Protein AF-A0A534Q8R0-F1 (afdb_monomer)

Secondary structure (DSSP, 8-state):
-------------------------------------PPP----PPPPP------------PPPPP----------------------TT------------------SSS-S-SSHHHHHHHHHHHHHHS------SEEEEE-SSHHHHSS---HHHHHHHHTT-TTS-EEEE-BTBTHHHHHHHHHHHHHHTTS-S-EEEEE----TTS-HHHHHHHHHTTS-HHHHHTT--HHHHHHHHHHHHHHHHT--HHHHHHHHHHHHHHHHHHHHT-TTSTTTT----GGGGG-TTTS--SBTTB-

Mean predicted aligned error: 15.02 Å

Foldseek 3Di:
DDDDDDDDDDDDYDDDDDDDDDDDDDDDDDDDDDDDDDDDDDDDDDDDDDDDDDFDDDFDDDDDDDDDDDDDDDDDDPPPPPPPPPPPPPDLQFDTDGDQFWFAAAPAPQLPPDPALLSRQLNRVVRRVVRGPDDAWQAEQEFEEPCCQQVVDPPCQQVSCVSNVVPPRYGDQDYDQPCRQVVSVVVQSCCCRVVVIVHYHYGYDYRRNSDDPVSSQVRSQVVPDPVCVVVVDTPVQVVQVVLVVVCVVVVHDLVSSLLVVLVVVQVVLVVQCCDRRHHNPVPHDDSVQSVPCVNQPDDHPPHD

Structure (mmCIF, N/CA/C/O backbone):
data_AF-A0A534Q8R0-F1
#
_entry.id   AF-A0A534Q8R0-F1
#
loop_
_atom_site.group_PDB
_atom_site.id
_atom_site.type_symbol
_atom_site.label_atom_id
_atom_site.label_alt_id
_atom_site.label_comp_id
_atom_site.label_asym_id
_atom_site.label_entity_id
_atom_site.label_seq_id
_atom_site.pdbx_PDB_ins_code
_atom_site.Cartn_x
_atom_site.Cartn_y
_atom_site.Cartn_z
_atom_site.occupancy
_atom_site.B_iso_or_equiv
_atom_site.auth_seq_id
_atom_site.auth_comp_id
_atom_site.auth_asym_id
_atom_site.auth_atom_id
_atom_site.pdbx_PDB_model_num
ATOM 1 N N . MET A 1 1 ? 41.865 -17.566 -57.600 1.00 33.25 1 MET A N 1
ATOM 2 C CA . MET A 1 1 ? 43.303 -17.215 -57.591 1.00 33.25 1 MET A CA 1
ATOM 3 C C . MET A 1 1 ? 43.494 -16.212 -56.465 1.00 33.25 1 MET A C 1
ATOM 5 O O . MET A 1 1 ? 42.859 -15.178 -56.544 1.00 33.25 1 MET A O 1
ATOM 9 N N . SER A 1 2 ? 44.228 -16.392 -55.374 1.00 28.80 2 SER A N 1
ATOM 10 C CA . SER A 1 2 ? 45.108 -17.422 -54.795 1.00 28.80 2 SER A CA 1
ATOM 11 C C . SER A 1 2 ? 45.296 -16.914 -53.346 1.00 28.80 2 SER A C 1
ATOM 13 O O . SER A 1 2 ? 45.714 -15.775 -53.183 1.00 28.80 2 SER A O 1
ATOM 15 N N . THR A 1 3 ? 44.659 -17.502 -52.328 1.00 28.72 3 THR A N 1
ATOM 16 C CA . THR A 1 3 ? 45.218 -18.480 -51.360 1.00 28.72 3 THR A CA 1
ATOM 17 C C . THR A 1 3 ? 46.441 -18.034 -50.546 1.00 28.72 3 THR A C 1
ATOM 19 O O . THR A 1 3 ? 47.507 -17.842 -51.118 1.00 28.72 3 THR A O 1
ATOM 22 N N . ALA A 1 4 ? 46.277 -18.006 -49.212 1.00 29.75 4 ALA A N 1
ATOM 23 C CA . ALA A 1 4 ? 47.137 -18.618 -48.172 1.00 29.75 4 ALA A CA 1
ATOM 24 C C . ALA A 1 4 ? 46.446 -18.389 -46.797 1.00 29.75 4 ALA A C 1
ATOM 26 O O . ALA A 1 4 ? 46.309 -17.246 -46.380 1.00 29.75 4 ALA A O 1
ATOM 27 N N . SER A 1 5 ? 45.714 -19.344 -46.205 1.00 29.48 5 SER A N 1
ATOM 28 C CA . SER A 1 5 ? 46.105 -20.598 -45.516 1.00 29.48 5 SER A CA 1
ATOM 29 C C . SER A 1 5 ? 46.670 -20.357 -44.098 1.00 29.48 5 SER A C 1
ATOM 31 O O . SER A 1 5 ? 47.744 -19.784 -43.989 1.00 29.48 5 SER A O 1
ATOM 33 N N . THR A 1 6 ? 45.918 -20.554 -43.000 1.00 29.98 6 THR A N 1
ATOM 34 C CA . THR A 1 6 ? 45.559 -21.802 -42.254 1.00 29.98 6 THR A CA 1
ATOM 35 C C . THR A 1 6 ? 46.623 -22.254 -41.242 1.00 29.98 6 THR A C 1
ATOM 37 O O . THR A 1 6 ? 47.740 -22.542 -41.655 1.00 29.98 6 THR A O 1
ATOM 40 N N . LEU A 1 7 ? 46.230 -22.394 -39.959 1.00 28.17 7 LEU A N 1
ATOM 41 C CA . LEU A 1 7 ? 46.398 -23.563 -39.047 1.00 28.17 7 LEU A CA 1
ATOM 42 C C . LEU A 1 7 ? 46.075 -23.111 -37.593 1.00 28.17 7 LEU A C 1
ATOM 44 O O . LEU A 1 7 ? 46.710 -22.188 -37.100 1.00 28.17 7 LEU A O 1
ATOM 48 N N . LEU A 1 8 ? 44.958 -23.515 -36.955 1.00 25.80 8 LEU A N 1
ATOM 49 C CA . LEU A 1 8 ? 44.680 -24.800 -36.257 1.00 25.80 8 LEU A CA 1
ATOM 50 C C . LEU A 1 8 ? 45.736 -25.134 -35.177 1.00 25.80 8 LEU A C 1
ATOM 52 O O . LEU A 1 8 ? 46.917 -25.135 -35.479 1.00 25.80 8 LEU A O 1
ATOM 56 N N . GLY A 1 9 ? 45.409 -25.484 -33.930 1.00 24.70 9 GLY A N 1
ATOM 57 C CA . GLY A 1 9 ? 44.121 -25.827 -33.340 1.00 24.70 9 GLY A CA 1
ATOM 58 C C . GLY A 1 9 ? 44.220 -26.121 -31.831 1.00 24.70 9 GLY A C 1
ATOM 59 O O . GLY A 1 9 ? 45.287 -26.099 -31.226 1.00 24.70 9 GLY A O 1
ATOM 60 N N . SER A 1 10 ? 43.038 -26.371 -31.274 1.00 28.30 10 SER A N 1
ATOM 61 C CA . SER A 1 10 ? 42.659 -26.931 -29.966 1.00 28.30 10 SER A CA 1
ATOM 62 C C . SER A 1 10 ? 43.539 -28.050 -29.394 1.00 28.30 10 SER A C 1
ATOM 64 O O . SER A 1 10 ? 44.002 -28.866 -30.180 1.00 28.30 10 SER A O 1
ATOM 66 N N . ILE A 1 11 ? 43.576 -28.195 -28.055 1.00 26.17 11 ILE A N 1
ATOM 67 C CA . ILE A 1 11 ? 43.500 -29.474 -27.299 1.00 26.17 11 ILE A CA 1
ATOM 68 C C . ILE A 1 11 ? 43.173 -29.189 -25.809 1.00 26.17 11 ILE A C 1
ATOM 70 O O . ILE A 1 11 ? 43.687 -28.248 -25.212 1.00 26.17 11 ILE A O 1
ATOM 74 N N . PHE A 1 12 ? 42.282 -30.003 -25.235 1.00 26.30 12 PHE A N 1
ATOM 75 C CA . PHE A 1 12 ? 41.768 -29.992 -23.856 1.00 26.30 12 PHE A CA 1
ATOM 76 C C . PHE A 1 12 ? 42.694 -30.697 -22.827 1.00 26.30 12 PHE A C 1
ATOM 78 O O . PHE A 1 12 ? 43.156 -31.798 -23.107 1.00 26.30 12 PHE A O 1
ATOM 85 N N . GLY A 1 13 ? 42.771 -30.128 -21.604 1.00 22.64 13 GLY A N 1
ATOM 86 C CA . GLY A 1 13 ? 42.816 -30.786 -20.264 1.00 22.64 13 GLY A CA 1
ATOM 87 C C . GLY A 1 13 ? 44.149 -31.354 -19.713 1.00 22.64 13 GLY A C 1
ATOM 88 O O . GLY A 1 13 ? 45.086 -31.515 -20.490 1.00 22.64 13 GLY A O 1
ATOM 89 N N . PRO A 1 14 ? 44.236 -31.798 -18.424 1.00 38.12 14 PRO A N 1
ATOM 90 C CA . PRO A 1 14 ? 43.409 -31.501 -17.228 1.00 38.12 14 PRO A CA 1
ATOM 91 C C . PRO A 1 14 ? 44.188 -31.411 -15.857 1.00 38.12 14 PRO A C 1
ATOM 93 O O . PRO A 1 14 ? 45.385 -31.652 -15.802 1.00 38.12 14 PRO A O 1
ATOM 96 N N . PHE A 1 15 ? 43.454 -31.155 -14.750 1.00 25.41 15 PHE A N 1
ATOM 97 C CA . PHE A 1 15 ? 43.733 -31.412 -13.303 1.00 25.41 15 PHE A CA 1
ATOM 98 C C . PHE A 1 15 ? 44.863 -30.688 -12.519 1.00 25.41 15 PHE A C 1
ATOM 100 O O . PHE A 1 15 ? 46.022 -30.694 -12.910 1.00 25.41 15 PHE A O 1
ATOM 107 N N . GLY A 1 16 ? 44.528 -30.229 -11.295 1.00 23.59 16 GLY A N 1
ATOM 108 C CA . GLY A 1 16 ? 45.483 -30.105 -10.177 1.00 23.59 16 GLY A CA 1
ATOM 109 C C . GLY A 1 16 ? 45.165 -29.040 -9.114 1.00 23.59 16 GLY A C 1
ATOM 110 O O . GLY A 1 16 ? 45.456 -27.867 -9.313 1.00 23.59 16 GLY A O 1
ATOM 111 N N . GLU A 1 17 ? 44.619 -29.458 -7.968 1.00 25.97 17 GLU A N 1
ATOM 112 C CA . GLU A 1 17 ? 44.530 -28.685 -6.714 1.00 25.97 17 GLU A CA 1
ATOM 113 C C . GLU A 1 17 ? 45.921 -28.383 -6.109 1.00 25.97 17 GLU A C 1
ATOM 115 O O . GLU A 1 17 ? 46.837 -29.195 -6.239 1.00 25.97 17 GLU A O 1
ATOM 120 N N . SER A 1 18 ? 46.077 -27.279 -5.361 1.00 25.44 18 SER A N 1
ATOM 121 C CA . SER A 1 18 ? 46.807 -27.265 -4.071 1.00 25.44 18 SER A CA 1
ATOM 122 C C . SER A 1 18 ? 46.780 -25.900 -3.358 1.00 25.44 18 SER A C 1
ATOM 124 O O . SER A 1 18 ? 46.763 -24.832 -3.963 1.00 25.44 18 SER A O 1
ATOM 126 N N . HIS A 1 19 ? 46.722 -25.992 -2.028 1.00 24.12 19 HIS A N 1
ATOM 127 C CA . HIS A 1 19 ? 46.575 -24.940 -1.020 1.00 24.12 19 HIS A CA 1
ATOM 128 C C . HIS A 1 19 ? 47.899 -24.242 -0.626 1.00 24.12 19 HIS A C 1
ATOM 130 O O . HIS A 1 19 ? 48.978 -24.776 -0.858 1.00 24.12 19 HIS A O 1
ATOM 136 N N . HIS A 1 20 ? 47.734 -23.152 0.147 1.00 25.36 20 HIS A N 1
ATOM 137 C CA . HIS A 1 20 ? 48.681 -22.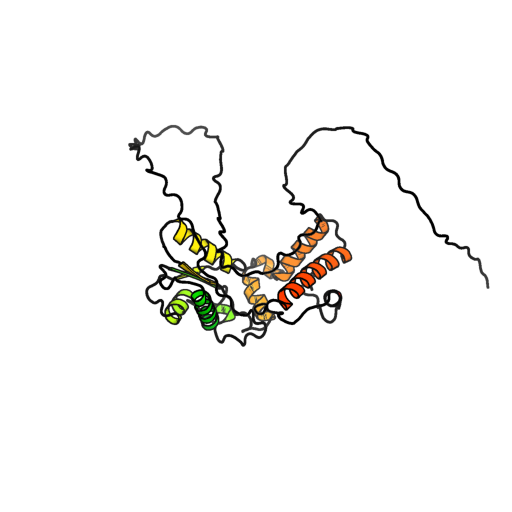411 1.013 1.00 25.36 20 HIS A CA 1
ATOM 138 C C . HIS A 1 20 ? 49.464 -21.253 0.375 1.00 25.36 20 HIS A C 1
ATOM 140 O O . HIS A 1 20 ? 49.885 -21.332 -0.763 1.00 25.36 20 HIS A O 1
ATOM 146 N N . ALA A 1 21 ? 49.832 -20.174 1.069 1.00 23.19 21 ALA A N 1
ATOM 147 C CA . ALA A 1 21 ? 49.343 -19.432 2.233 1.00 23.19 21 ALA A CA 1
ATOM 148 C C . ALA A 1 21 ? 50.337 -18.259 2.412 1.00 23.19 21 ALA A C 1
ATOM 150 O O . ALA A 1 21 ? 51.539 -18.477 2.329 1.00 23.19 21 ALA A O 1
ATOM 151 N N . ILE A 1 22 ? 49.827 -17.070 2.754 1.00 23.77 22 ILE A N 1
ATOM 152 C CA . ILE A 1 22 ? 50.497 -15.998 3.521 1.00 23.77 22 ILE A CA 1
ATOM 153 C C . ILE A 1 22 ? 51.651 -15.222 2.845 1.00 23.77 22 ILE A C 1
ATOM 155 O O . ILE A 1 22 ? 52.780 -15.687 2.756 1.00 23.77 22 ILE A O 1
ATOM 159 N N . ALA A 1 23 ? 51.410 -13.925 2.616 1.00 24.86 23 ALA A N 1
ATOM 160 C CA . ALA A 1 23 ? 52.353 -12.878 3.016 1.00 24.86 23 ALA A CA 1
ATOM 161 C C . ALA A 1 23 ? 51.590 -11.598 3.400 1.00 24.86 23 ALA A C 1
ATOM 163 O O . ALA A 1 23 ? 50.948 -10.948 2.579 1.00 24.86 23 ALA A O 1
ATOM 164 N N . ASN A 1 24 ? 51.656 -11.278 4.692 1.00 24.03 24 ASN A N 1
ATOM 165 C CA . ASN A 1 24 ? 51.241 -10.016 5.290 1.00 24.03 24 ASN A CA 1
ATOM 166 C C . ASN A 1 24 ? 52.178 -8.883 4.851 1.00 24.03 24 ASN A C 1
ATOM 168 O O . ASN A 1 24 ? 53.390 -9.006 5.006 1.00 24.03 24 ASN A O 1
ATOM 172 N N . SER A 1 25 ? 51.623 -7.723 4.510 1.00 26.34 25 SER A N 1
ATOM 173 C CA . SER A 1 25 ? 52.242 -6.448 4.884 1.00 26.34 25 SER A CA 1
ATOM 174 C C . SER A 1 25 ? 51.170 -5.379 5.049 1.00 26.34 25 SER A C 1
ATOM 176 O O . SER A 1 25 ? 50.447 -5.035 4.116 1.00 26.34 25 SER A O 1
ATOM 178 N N . ALA A 1 26 ? 51.061 -4.897 6.281 1.00 23.28 26 ALA A N 1
ATOM 179 C CA . ALA A 1 26 ? 50.165 -3.851 6.722 1.00 23.28 26 ALA A CA 1
ATOM 180 C C . ALA A 1 26 ? 50.620 -2.476 6.216 1.00 23.28 26 ALA A C 1
ATOM 182 O 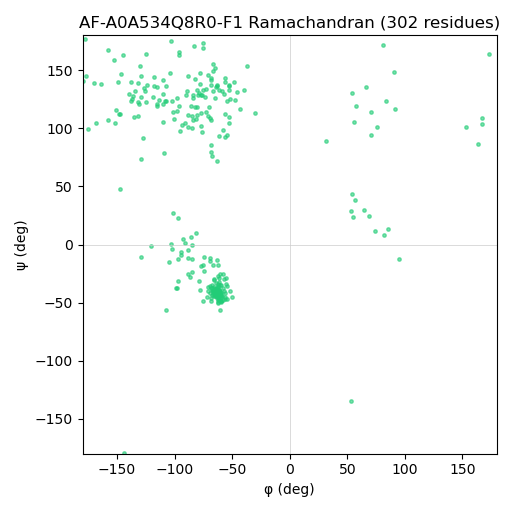O . ALA A 1 26 ? 51.771 -2.111 6.433 1.00 23.28 26 ALA A O 1
ATOM 183 N N . ILE A 1 27 ? 49.695 -1.673 5.676 1.00 26.59 27 ILE A N 1
ATOM 184 C CA . ILE A 1 27 ? 49.753 -0.212 5.804 1.00 26.59 27 ILE A CA 1
ATOM 185 C C . ILE A 1 27 ? 48.388 0.319 6.262 1.00 26.59 27 ILE A C 1
ATOM 187 O O . ILE A 1 27 ? 47.338 0.108 5.664 1.00 26.59 27 ILE A O 1
ATOM 191 N N . SER A 1 28 ? 48.497 0.974 7.409 1.00 23.33 28 SER A N 1
ATOM 192 C CA . SER A 1 28 ? 47.575 1.725 8.246 1.00 23.33 28 SER A CA 1
ATOM 193 C C . SER A 1 28 ? 46.535 2.638 7.562 1.00 23.33 28 SER A C 1
ATOM 195 O O . SER A 1 28 ? 46.864 3.514 6.773 1.00 23.33 28 SER A O 1
ATOM 197 N N . ALA A 1 29 ? 45.295 2.484 8.044 1.00 27.31 29 ALA A N 1
ATOM 198 C CA . ALA A 1 29 ? 44.330 3.509 8.467 1.00 27.31 29 ALA A CA 1
ATOM 199 C C . ALA A 1 29 ? 43.902 4.647 7.513 1.00 27.31 29 ALA A C 1
ATOM 201 O O . ALA A 1 29 ? 44.512 5.708 7.476 1.00 27.31 29 ALA A O 1
ATOM 202 N N . ASN A 1 30 ? 42.671 4.534 6.996 1.00 25.45 30 ASN A N 1
ATOM 203 C CA . ASN A 1 30 ? 41.646 5.548 7.277 1.00 25.45 30 ASN A CA 1
ATOM 204 C C . ASN A 1 30 ? 40.237 4.918 7.223 1.00 25.45 30 ASN A C 1
ATOM 206 O O . ASN A 1 30 ? 39.732 4.562 6.163 1.00 25.45 30 ASN A O 1
ATOM 210 N N . ARG A 1 31 ? 39.627 4.690 8.394 1.00 28.20 31 ARG A N 1
ATOM 211 C CA . ARG A 1 31 ? 38.304 4.059 8.550 1.00 28.20 31 ARG A CA 1
ATOM 212 C C . ARG A 1 31 ? 37.212 5.132 8.553 1.00 28.20 31 ARG A C 1
ATOM 214 O O . ARG A 1 31 ? 36.951 5.726 9.594 1.00 28.20 31 ARG A O 1
ATOM 221 N N . THR A 1 32 ? 36.475 5.271 7.458 1.00 29.36 32 THR A N 1
ATOM 222 C CA . THR A 1 32 ? 35.084 5.748 7.492 1.00 29.36 32 THR A CA 1
ATOM 223 C C . THR A 1 32 ? 34.170 4.527 7.381 1.00 29.36 32 THR A C 1
ATOM 225 O O . THR A 1 32 ? 34.106 3.843 6.364 1.00 29.36 32 THR A O 1
ATOM 228 N N . ARG A 1 33 ? 33.512 4.171 8.491 1.00 26.98 33 ARG A N 1
ATOM 229 C CA . ARG A 1 33 ? 32.592 3.027 8.561 1.00 26.98 33 ARG A CA 1
ATOM 230 C C . ARG A 1 33 ? 31.343 3.315 7.718 1.00 26.98 33 ARG A C 1
ATOM 232 O O . ARG A 1 33 ? 30.478 4.060 8.161 1.00 26.98 33 ARG A O 1
ATOM 239 N N . ARG A 1 34 ? 31.213 2.667 6.558 1.00 26.81 34 ARG A N 1
ATOM 240 C CA . ARG A 1 34 ? 29.913 2.341 5.952 1.00 26.81 34 ARG A CA 1
ATOM 241 C C . ARG A 1 34 ? 29.598 0.889 6.307 1.00 26.81 34 ARG A C 1
ATOM 243 O O . ARG A 1 34 ? 30.344 -0.015 5.945 1.00 26.81 34 ARG A O 1
ATOM 250 N N . SER A 1 35 ? 28.546 0.664 7.084 1.00 26.30 35 SER A N 1
ATOM 251 C CA . SER A 1 35 ? 28.044 -0.675 7.397 1.00 26.30 35 SER A CA 1
ATOM 252 C C . SER A 1 35 ? 27.288 -1.228 6.189 1.00 26.30 35 SER A C 1
ATOM 254 O O . SER A 1 35 ? 26.118 -0.913 5.990 1.00 26.30 35 SER A O 1
ATOM 256 N N . LEU A 1 36 ? 27.990 -2.026 5.387 1.00 23.73 36 LEU A N 1
ATOM 257 C CA . LEU A 1 36 ? 27.442 -2.877 4.336 1.00 23.73 36 LEU A CA 1
ATOM 258 C C . LEU A 1 36 ? 26.943 -4.176 4.994 1.00 23.73 36 LEU A C 1
ATOM 260 O O . LEU A 1 36 ? 27.729 -4.892 5.614 1.00 23.73 36 LEU A O 1
ATOM 264 N N . PHE A 1 37 ? 25.645 -4.470 4.904 1.00 24.62 37 PHE A N 1
ATOM 265 C CA . PHE A 1 37 ? 25.103 -5.770 5.304 1.00 24.62 37 PHE A CA 1
ATOM 266 C C . PHE A 1 37 ? 25.329 -6.768 4.163 1.00 24.62 37 PHE A C 1
ATOM 268 O O . PHE A 1 37 ? 24.679 -6.685 3.126 1.00 24.62 37 PHE A O 1
ATOM 275 N N . ILE A 1 38 ? 26.259 -7.703 4.359 1.00 27.05 38 ILE A N 1
ATOM 276 C CA . ILE A 1 38 ? 26.465 -8.867 3.490 1.00 27.05 38 ILE A CA 1
ATOM 277 C C . ILE A 1 38 ? 25.708 -10.040 4.126 1.00 27.05 38 ILE A C 1
ATOM 279 O O . ILE A 1 38 ? 26.000 -10.412 5.263 1.00 27.05 38 ILE A O 1
ATOM 283 N N . PHE A 1 39 ? 24.732 -10.612 3.419 1.00 26.77 39 PHE A N 1
ATOM 284 C CA . PHE A 1 39 ? 24.141 -11.903 3.789 1.00 26.77 39 PHE A CA 1
ATOM 285 C C . PHE A 1 39 ? 25.083 -13.032 3.338 1.00 26.77 39 PHE A C 1
ATOM 287 O O . PHE A 1 39 ? 25.503 -13.017 2.179 1.00 26.77 39 PHE A O 1
ATOM 294 N N . PRO A 1 40 ? 25.425 -14.005 4.204 1.00 25.17 40 PRO A N 1
ATOM 295 C CA . PRO A 1 40 ? 26.200 -15.163 3.783 1.00 25.17 40 PRO A CA 1
ATOM 296 C C . PRO A 1 40 ? 25.348 -16.083 2.889 1.00 25.17 40 PRO A C 1
ATOM 298 O O . PRO A 1 40 ? 24.136 -16.197 3.107 1.00 25.17 40 PRO A O 1
ATOM 301 N N . PRO A 1 41 ? 25.954 -16.751 1.894 1.00 30.45 41 PRO A N 1
ATOM 302 C CA . PRO A 1 41 ? 25.282 -17.759 1.099 1.00 30.45 41 PRO A CA 1
ATOM 303 C C . PRO A 1 41 ? 25.390 -19.075 1.863 1.00 30.45 41 PRO A C 1
ATOM 305 O O . PRO A 1 41 ? 26.457 -19.656 1.857 1.00 30.45 41 PRO A O 1
ATOM 308 N N . ASP A 1 42 ? 24.345 -19.494 2.575 1.00 28.33 42 ASP A N 1
ATOM 309 C CA . ASP A 1 42 ? 24.078 -20.909 2.868 1.00 28.33 42 ASP A CA 1
ATOM 310 C C . ASP A 1 42 ? 22.685 -21.072 3.496 1.00 28.33 42 ASP A C 1
ATOM 312 O O . ASP A 1 42 ? 22.202 -20.238 4.262 1.00 28.33 42 ASP A O 1
ATOM 316 N N . GLY A 1 43 ? 21.993 -22.124 3.057 1.00 33.31 43 GLY A N 1
ATOM 317 C CA . GLY A 1 43 ? 20.538 -22.226 3.003 1.00 33.31 43 GLY A CA 1
ATOM 318 C C . GLY A 1 43 ? 19.769 -22.171 4.326 1.00 33.31 43 GLY A C 1
ATOM 319 O O . GLY A 1 43 ? 20.044 -22.890 5.284 1.00 33.31 43 GLY A O 1
ATOM 320 N N . LEU A 1 44 ? 18.674 -21.410 4.304 1.00 32.81 44 LEU A N 1
ATOM 321 C CA . LEU A 1 44 ? 17.584 -21.510 5.269 1.00 32.81 44 LEU A CA 1
ATOM 322 C C . LEU A 1 44 ? 16.508 -22.444 4.710 1.00 32.81 44 LEU A C 1
ATOM 324 O O . LEU A 1 44 ? 15.728 -22.080 3.831 1.00 32.81 44 LEU A O 1
ATOM 328 N N . ARG A 1 45 ? 16.488 -23.672 5.236 1.00 26.56 45 ARG A N 1
ATOM 329 C CA . ARG A 1 45 ? 15.356 -24.596 5.115 1.00 26.56 45 ARG A CA 1
ATOM 330 C C . ARG A 1 45 ? 14.118 -23.935 5.730 1.00 26.56 45 ARG A C 1
ATOM 332 O O . ARG A 1 45 ? 14.178 -23.409 6.839 1.00 26.56 45 ARG A O 1
ATOM 339 N N . SER A 1 46 ? 13.006 -23.972 5.007 1.00 27.42 46 SER A N 1
ATOM 340 C CA . SER A 1 46 ? 11.687 -23.559 5.486 1.00 27.42 46 SER A CA 1
ATOM 341 C C . SER A 1 46 ? 11.243 -24.427 6.673 1.00 27.42 46 SER A C 1
ATOM 343 O O . SER A 1 46 ? 11.317 -25.655 6.582 1.00 27.42 46 SER A O 1
ATOM 345 N N . PRO A 1 47 ? 10.731 -23.854 7.777 1.00 30.59 47 PRO A N 1
ATOM 346 C CA . PRO A 1 47 ? 9.937 -24.630 8.707 1.00 30.59 47 PRO A CA 1
ATOM 347 C C . PRO A 1 47 ? 8.517 -24.740 8.153 1.00 30.59 47 PRO A C 1
ATOM 349 O O . PRO A 1 47 ? 7.819 -23.749 7.941 1.00 30.59 47 PRO A O 1
ATOM 352 N N . LEU A 1 48 ? 8.131 -25.985 7.896 1.00 28.30 48 LEU A N 1
ATOM 353 C CA . LEU A 1 48 ? 6.768 -26.426 7.647 1.00 28.30 48 LEU A CA 1
ATOM 354 C C . LEU A 1 48 ? 5.803 -25.886 8.713 1.00 28.30 48 LEU A C 1
ATOM 356 O O . LEU A 1 48 ? 6.103 -25.873 9.907 1.00 28.30 48 LEU A O 1
ATOM 360 N N . PHE A 1 49 ? 4.626 -25.483 8.237 1.00 32.28 49 PHE A N 1
ATOM 361 C CA . PHE A 1 49 ? 3.443 -25.170 9.027 1.00 32.28 49 PHE A CA 1
ATOM 362 C C . PHE A 1 49 ? 3.068 -26.346 9.938 1.00 32.28 49 PHE A C 1
ATOM 364 O O . PHE A 1 49 ? 2.769 -27.438 9.461 1.00 32.28 49 PHE A O 1
ATOM 371 N N . LEU A 1 50 ? 2.993 -26.087 11.241 1.00 26.02 50 LEU A N 1
ATOM 372 C CA . LEU A 1 50 ? 2.171 -26.843 12.180 1.00 26.02 50 LEU A CA 1
ATOM 373 C C . LEU A 1 50 ? 1.484 -25.833 13.099 1.00 26.02 50 LEU A C 1
ATOM 375 O O . LEU A 1 50 ? 2.124 -24.938 13.651 1.00 26.02 50 LEU A O 1
ATOM 379 N N . GLY A 1 51 ? 0.157 -25.941 13.149 1.00 32.97 51 GLY A N 1
ATOM 380 C CA . GLY A 1 51 ? -0.756 -24.964 13.724 1.00 32.97 51 GLY A CA 1
ATOM 381 C C . GLY A 1 51 ? -0.474 -24.619 15.185 1.00 32.97 51 GLY A C 1
ATOM 382 O O . GLY A 1 51 ? -0.113 -25.462 16.003 1.00 32.97 51 GLY A O 1
ATOM 383 N N . GLY A 1 52 ? -0.685 -23.345 15.497 1.00 27.19 52 GLY A N 1
ATOM 384 C CA . GLY A 1 52 ? -0.630 -22.801 16.844 1.00 27.19 52 GLY A CA 1
ATOM 385 C C . GLY A 1 52 ? -0.601 -21.282 16.780 1.00 27.19 52 GLY A C 1
ATOM 386 O O . GLY A 1 52 ? 0.426 -20.693 16.456 1.00 27.19 52 GLY A O 1
ATOM 387 N N . SER A 1 53 ? -1.733 -20.652 17.081 1.00 35.06 53 SER A N 1
ATOM 388 C CA . SER A 1 53 ? -1.885 -19.204 17.223 1.00 35.06 53 SER A CA 1
ATOM 389 C C . SER A 1 53 ? -0.854 -18.646 18.209 1.00 35.06 53 SER A C 1
ATOM 391 O O . SER A 1 53 ? -0.983 -18.806 19.424 1.00 35.06 53 SER A O 1
ATOM 393 N N . ARG A 1 54 ? 0.189 -17.991 17.692 1.00 29.20 54 ARG A N 1
ATOM 394 C CA . ARG A 1 54 ? 1.116 -17.174 18.481 1.00 29.20 54 ARG A CA 1
ATOM 395 C C . ARG A 1 54 ? 1.295 -15.838 17.778 1.00 29.20 54 ARG A C 1
ATOM 397 O O . ARG A 1 54 ? 1.894 -15.770 16.710 1.00 29.20 54 ARG A O 1
ATOM 404 N N . PHE A 1 55 ? 0.769 -14.786 18.399 1.00 34.91 55 PHE A N 1
ATOM 405 C CA . PHE A 1 55 ? 0.975 -13.401 17.989 1.00 34.9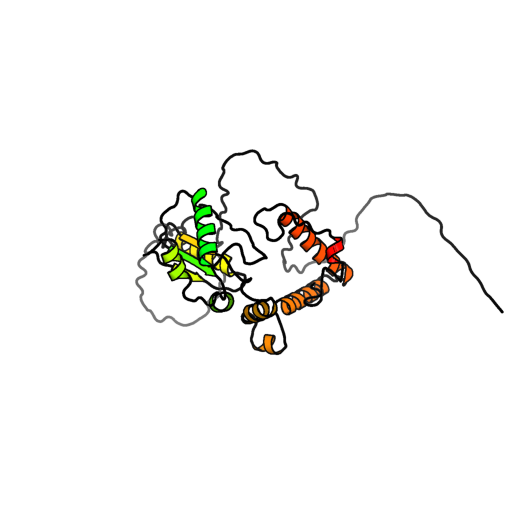1 55 PHE A CA 1
ATOM 406 C C . PHE A 1 55 ? 2.474 -13.105 17.843 1.00 34.91 55 PHE A C 1
ATOM 408 O O . PHE A 1 55 ? 3.253 -13.299 18.782 1.00 34.91 55 PHE A O 1
ATOM 415 N N . ALA A 1 56 ? 2.883 -12.620 16.673 1.00 31.53 56 ALA A N 1
ATOM 416 C CA . ALA A 1 56 ? 4.233 -12.124 16.462 1.00 31.53 56 ALA A CA 1
ATOM 417 C C . ALA A 1 56 ? 4.391 -10.773 17.182 1.00 31.53 56 ALA A C 1
ATOM 419 O O . ALA A 1 56 ? 3.752 -9.786 16.826 1.00 31.53 56 ALA A O 1
ATOM 420 N N . ARG A 1 57 ? 5.241 -10.716 18.214 1.00 28.67 57 ARG A N 1
ATOM 421 C CA . ARG A 1 57 ? 5.607 -9.463 18.894 1.00 28.67 57 ARG A CA 1
ATOM 422 C C . ARG A 1 57 ? 6.618 -8.695 18.043 1.00 28.67 57 ARG A C 1
ATOM 424 O O . ARG A 1 57 ? 7.805 -9.009 18.084 1.00 28.67 57 ARG A O 1
ATOM 431 N N . LEU A 1 58 ? 6.180 -7.666 17.322 1.00 29.28 58 LEU A N 1
ATOM 432 C CA . LEU A 1 58 ? 7.089 -6.698 16.707 1.00 29.28 58 LEU A CA 1
ATOM 433 C C . LEU A 1 58 ? 7.243 -5.483 17.638 1.00 29.28 58 LEU A C 1
ATOM 435 O O . LEU A 1 58 ? 6.399 -4.596 17.658 1.00 29.28 58 LEU A O 1
ATOM 439 N N . ARG A 1 59 ? 8.315 -5.448 18.440 1.00 29.72 59 ARG A N 1
ATOM 440 C CA . ARG A 1 59 ? 8.688 -4.268 19.245 1.00 29.72 59 ARG A CA 1
ATOM 441 C C . ARG A 1 59 ? 9.491 -3.299 18.370 1.00 29.72 59 ARG A C 1
ATOM 443 O O . ARG A 1 59 ? 10.660 -3.559 18.093 1.00 29.72 59 ARG A O 1
ATOM 450 N N . LEU A 1 60 ? 8.898 -2.177 17.968 1.00 34.72 60 LEU A N 1
ATOM 451 C CA . LEU A 1 60 ? 9.642 -1.033 17.431 1.00 34.72 60 LEU A CA 1
ATOM 452 C C . LEU A 1 60 ? 10.128 -0.171 18.602 1.00 34.72 60 LEU A C 1
ATOM 454 O O . LEU A 1 60 ? 9.328 0.433 19.306 1.00 34.72 60 LEU A O 1
ATOM 458 N N . ALA A 1 61 ? 11.440 -0.144 18.848 1.00 35.94 61 ALA A N 1
ATOM 459 C CA . ALA A 1 61 ? 12.042 0.672 19.902 1.00 35.94 61 ALA A CA 1
ATOM 460 C C . ALA A 1 61 ? 12.797 1.865 19.297 1.00 35.94 61 ALA A C 1
ATOM 462 O O . ALA A 1 61 ? 13.724 1.682 18.507 1.00 35.94 61 ALA A O 1
ATOM 463 N N . ALA A 1 62 ? 12.447 3.084 19.711 1.00 33.00 62 ALA A N 1
ATOM 464 C CA . ALA A 1 62 ? 13.222 4.284 19.408 1.00 33.00 62 ALA A CA 1
ATOM 465 C C . ALA A 1 62 ? 14.478 4.347 20.300 1.00 33.00 62 ALA A C 1
ATOM 467 O O . ALA A 1 62 ? 14.397 4.219 21.523 1.00 33.00 62 ALA A O 1
ATOM 468 N N . ARG A 1 63 ? 15.658 4.541 19.696 1.00 29.81 63 ARG A N 1
ATOM 469 C CA . ARG A 1 63 ? 16.921 4.757 20.424 1.00 29.81 63 ARG A CA 1
ATOM 470 C C . ARG A 1 63 ? 17.138 6.254 20.687 1.00 29.81 63 ARG A C 1
ATOM 472 O O . ARG A 1 63 ? 17.062 7.029 19.738 1.00 29.81 63 ARG A O 1
ATOM 479 N N . PRO A 1 64 ? 17.490 6.677 21.915 1.00 31.73 64 PRO A N 1
ATOM 480 C CA . PRO A 1 64 ? 17.834 8.068 22.181 1.00 31.73 64 PRO A CA 1
ATOM 481 C C . PRO A 1 64 ? 19.238 8.394 21.647 1.00 31.73 64 PRO A C 1
ATOM 483 O O . PRO A 1 64 ? 20.199 7.659 21.890 1.00 31.73 64 PRO A O 1
ATOM 486 N N . LEU A 1 65 ? 19.359 9.514 20.932 1.00 32.72 65 LEU A N 1
ATOM 487 C CA . LEU A 1 65 ? 20.636 10.060 20.472 1.00 32.72 65 LEU A CA 1
ATOM 488 C C . LEU A 1 65 ? 21.401 10.678 21.654 1.00 32.72 65 LEU A C 1
ATOM 490 O O . LEU A 1 65 ? 20.874 11.517 22.382 1.00 32.72 65 LEU A O 1
ATOM 494 N N . ARG A 1 66 ? 22.662 10.268 21.843 1.00 34.16 66 ARG A N 1
ATOM 495 C CA . ARG A 1 66 ? 23.605 10.894 22.782 1.00 34.16 66 ARG A CA 1
ATOM 496 C C . ARG A 1 66 ? 24.521 11.868 22.043 1.00 34.16 66 ARG A C 1
ATOM 498 O O . ARG A 1 66 ? 25.273 11.442 21.178 1.00 34.16 66 ARG A O 1
ATOM 505 N N . GLY A 1 67 ? 24.549 13.103 22.541 1.00 29.81 67 GLY A N 1
ATOM 506 C CA . GLY A 1 67 ? 25.754 13.924 22.650 1.00 29.81 67 GLY A CA 1
ATOM 507 C C . GLY A 1 67 ? 26.072 14.840 21.473 1.00 29.81 67 GLY A C 1
ATOM 508 O O . GLY A 1 67 ? 26.454 14.370 20.414 1.00 29.81 67 GLY A O 1
ATOM 509 N N . LEU A 1 68 ? 26.059 16.147 21.740 1.00 33.28 68 LEU A N 1
ATOM 510 C CA . LEU A 1 68 ? 27.062 17.093 21.251 1.00 33.28 68 LEU A CA 1
ATOM 511 C C . LEU A 1 68 ? 27.209 18.194 22.310 1.00 33.28 68 LEU A C 1
ATOM 513 O O . LEU A 1 68 ? 26.278 18.941 22.600 1.00 33.28 68 LEU A O 1
ATOM 517 N N . ALA A 1 69 ? 28.377 18.211 22.948 1.00 37.66 69 ALA A N 1
ATOM 518 C CA . ALA A 1 69 ? 28.826 19.272 23.831 1.00 37.66 69 ALA A CA 1
ATOM 519 C C . ALA A 1 69 ? 29.371 20.422 22.976 1.00 37.66 69 ALA A C 1
ATOM 521 O O . ALA A 1 69 ? 30.174 20.189 22.076 1.00 37.66 69 ALA A O 1
ATOM 522 N N . GLY A 1 70 ? 28.959 21.651 23.274 1.00 30.41 70 GLY A N 1
ATOM 523 C CA . GLY A 1 70 ? 29.491 22.844 22.622 1.00 30.41 70 GLY A CA 1
ATOM 524 C C . GLY A 1 70 ? 28.592 24.048 22.846 1.00 30.41 70 GLY A C 1
ATOM 525 O O . GLY A 1 70 ? 27.725 24.333 22.032 1.00 30.41 70 GLY A O 1
ATOM 526 N N . CYS A 1 71 ? 28.789 24.750 23.960 1.00 29.52 71 CYS A N 1
ATOM 527 C CA . CYS A 1 71 ? 28.156 26.039 24.213 1.00 29.52 71 CYS A CA 1
ATOM 528 C C . CYS A 1 71 ? 29.260 27.049 24.529 1.00 29.52 71 CYS A C 1
ATOM 530 O O . CYS A 1 71 ? 30.034 26.839 25.464 1.00 29.52 71 CYS A O 1
ATOM 532 N N . ALA A 1 72 ? 29.341 28.132 23.758 1.00 32.16 72 ALA A N 1
ATOM 533 C CA . ALA A 1 72 ? 30.172 29.279 24.088 1.00 32.16 72 ALA A CA 1
ATOM 534 C C . ALA A 1 72 ? 29.408 30.590 23.849 1.00 32.16 72 ALA A C 1
ATOM 536 O O . ALA A 1 72 ? 29.207 31.013 22.718 1.00 32.16 72 ALA A O 1
ATOM 537 N N . LYS A 1 73 ? 29.089 31.225 24.986 1.00 33.62 73 LYS A N 1
ATOM 538 C CA . LYS A 1 73 ? 29.020 32.671 25.261 1.00 33.62 73 LYS A CA 1
ATOM 539 C C . LYS A 1 73 ? 27.893 33.502 24.633 1.00 33.62 73 LYS A C 1
ATOM 541 O O . LYS A 1 73 ? 28.106 34.164 23.629 1.00 33.62 73 LYS A O 1
ATOM 546 N N . LEU A 1 74 ? 26.807 33.663 25.397 1.00 32.72 74 LEU A N 1
ATOM 547 C CA . LEU A 1 74 ? 26.119 34.950 25.591 1.00 32.72 74 LEU A CA 1
ATOM 548 C C . LEU A 1 74 ? 25.733 35.094 27.082 1.00 32.72 74 LEU A C 1
ATOM 550 O O . LEU A 1 74 ? 25.406 34.106 27.737 1.00 32.72 74 LEU A O 1
ATOM 554 N N . ALA A 1 75 ? 25.885 36.303 27.629 1.00 31.14 75 ALA A N 1
ATOM 555 C CA . ALA A 1 75 ? 25.791 36.640 29.057 1.00 31.14 75 ALA A CA 1
ATOM 556 C C . ALA A 1 75 ? 24.367 36.468 29.646 1.00 31.14 75 ALA A C 1
ATOM 558 O O . ALA A 1 75 ? 23.390 36.547 28.901 1.00 31.14 75 ALA A O 1
ATOM 559 N N . PRO A 1 76 ? 24.216 36.245 30.970 1.00 34.50 76 PRO A N 1
ATOM 560 C CA . PRO A 1 76 ? 22.946 35.830 31.549 1.00 34.50 76 PRO A CA 1
ATOM 561 C C . PRO A 1 76 ? 22.049 37.032 31.872 1.00 34.50 76 PRO A C 1
ATOM 563 O O . PRO A 1 76 ? 22.372 37.844 32.735 1.00 34.50 76 PRO A O 1
ATOM 566 N N . ALA A 1 77 ? 20.872 37.096 31.251 1.00 34.78 77 ALA A N 1
ATOM 567 C CA . ALA A 1 77 ? 19.728 37.764 31.859 1.00 34.78 77 ALA A CA 1
ATOM 568 C C . ALA A 1 77 ? 19.160 36.810 32.919 1.00 34.78 77 ALA A C 1
ATOM 570 O O . ALA A 1 77 ? 18.689 35.717 32.601 1.00 34.78 77 ALA A O 1
ATOM 571 N N . GLN A 1 78 ? 19.264 37.189 34.193 1.00 34.50 78 GLN A N 1
ATOM 572 C CA . GLN A 1 78 ? 18.711 36.435 35.315 1.00 34.50 78 GLN A CA 1
ATOM 573 C C . GLN A 1 78 ? 17.177 36.477 35.265 1.00 34.50 78 GLN A C 1
ATOM 575 O O . GLN A 1 78 ? 16.539 37.300 35.912 1.00 34.50 78 GLN A O 1
ATOM 580 N N . CYS A 1 79 ? 16.570 35.570 34.503 1.00 29.92 79 CYS A N 1
ATOM 581 C CA . CYS A 1 79 ? 15.182 35.189 34.711 1.00 29.92 79 CYS A CA 1
ATOM 582 C C 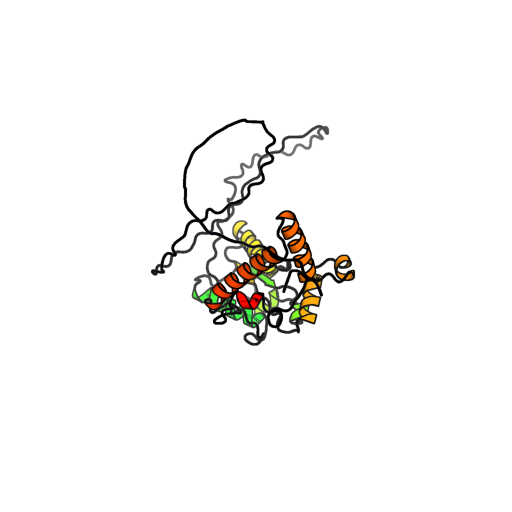. CYS A 1 79 ? 15.185 34.047 35.730 1.00 29.92 79 CYS A C 1
ATOM 584 O O . CYS A 1 79 ? 15.536 32.908 35.412 1.00 29.92 79 CYS A O 1
ATOM 586 N N . ALA A 1 80 ? 14.872 34.372 36.983 1.00 34.88 80 ALA A N 1
ATOM 587 C CA . ALA A 1 80 ? 14.695 33.402 38.050 1.00 34.88 80 ALA A CA 1
ATOM 588 C C . ALA A 1 80 ? 13.436 32.563 37.777 1.00 34.88 80 ALA A C 1
ATOM 590 O O . ALA A 1 80 ? 12.376 32.787 38.353 1.00 34.88 80 ALA A O 1
ATOM 591 N N . ILE A 1 81 ? 13.552 31.575 36.891 1.00 39.28 81 ILE A N 1
ATOM 592 C CA . ILE A 1 81 ? 12.615 30.459 36.861 1.00 39.28 81 ILE A CA 1
ATOM 593 C C . ILE A 1 81 ? 12.913 29.670 38.130 1.00 39.28 81 ILE A C 1
ATOM 595 O O . ILE A 1 81 ? 13.966 29.038 38.246 1.00 39.28 81 ILE A O 1
ATOM 599 N N . GLN A 1 82 ? 12.004 29.728 39.104 1.00 38.66 82 GLN A N 1
ATOM 600 C CA . GLN A 1 82 ? 11.939 28.731 40.164 1.00 38.66 82 GLN A CA 1
ATOM 601 C C . GLN A 1 82 ? 11.828 27.366 39.482 1.00 38.66 82 GLN A C 1
ATOM 603 O O . GLN A 1 82 ? 10.747 26.914 39.110 1.00 38.66 82 GLN A O 1
ATOM 608 N N . ALA A 1 83 ? 12.973 26.713 39.297 1.00 42.69 83 ALA A N 1
ATOM 609 C CA . ALA A 1 83 ? 13.063 25.312 38.954 1.00 42.69 83 ALA A CA 1
ATOM 610 C C . ALA A 1 83 ? 12.571 24.531 40.173 1.00 42.69 83 ALA A C 1
ATOM 612 O O . ALA A 1 83 ? 13.347 23.970 40.950 1.00 42.69 83 ALA A O 1
ATOM 613 N N . GLY A 1 84 ? 11.251 24.518 40.360 1.00 39.34 84 GLY A N 1
ATOM 614 C CA . GLY A 1 84 ? 10.601 23.471 41.110 1.00 39.34 84 GLY A CA 1
ATOM 615 C C . GLY A 1 84 ? 11.077 22.176 40.481 1.00 39.34 84 GLY A C 1
ATOM 616 O O . GLY A 1 84 ? 10.739 21.876 39.336 1.00 39.34 84 GLY A O 1
ATOM 617 N N . LYS A 1 85 ? 11.914 21.431 41.207 1.00 42.75 85 LYS A N 1
ATOM 618 C CA . LYS A 1 85 ? 12.249 20.045 40.896 1.00 42.75 85 LYS A CA 1
ATOM 619 C C . LYS A 1 85 ? 10.957 19.233 41.011 1.00 42.75 85 LYS A C 1
ATOM 621 O O . LYS A 1 85 ? 10.798 18.437 41.932 1.00 42.75 85 LYS A O 1
ATOM 626 N N . ARG A 1 86 ? 10.032 19.393 40.060 1.00 41.78 86 ARG A N 1
ATOM 627 C CA . ARG A 1 86 ? 9.175 18.290 39.655 1.00 41.78 86 ARG A CA 1
ATOM 628 C C . ARG A 1 86 ? 10.156 17.266 39.115 1.00 41.78 86 ARG A C 1
ATOM 630 O O . ARG A 1 86 ? 10.574 17.326 37.963 1.00 41.78 86 ARG A O 1
ATOM 637 N N . ARG A 1 87 ? 10.586 16.353 39.994 1.00 42.84 87 ARG A N 1
ATOM 638 C CA . ARG A 1 87 ? 10.981 15.020 39.552 1.00 42.84 87 ARG A CA 1
ATOM 639 C C . ARG A 1 87 ? 9.894 14.631 38.561 1.00 42.84 87 ARG A C 1
ATOM 641 O O . ARG A 1 87 ? 8.732 14.587 38.956 1.00 42.84 87 ARG A O 1
ATOM 648 N N . LEU A 1 88 ? 10.256 14.445 37.295 1.00 49.62 88 LEU A N 1
ATOM 649 C CA . LEU A 1 88 ? 9.430 13.690 36.368 1.00 49.62 88 LEU A CA 1
ATOM 650 C C . LEU A 1 88 ? 9.261 12.329 37.046 1.00 49.62 88 LEU A C 1
ATOM 652 O O . LEU A 1 88 ? 10.165 11.494 37.025 1.00 49.62 88 LEU A O 1
ATOM 656 N N . SER A 1 89 ? 8.181 12.194 37.813 1.00 45.12 89 SER A N 1
ATOM 657 C CA . SER A 1 89 ? 7.765 10.958 38.453 1.00 45.12 89 SER A CA 1
ATOM 658 C C . SER A 1 89 ? 7.638 9.961 37.322 1.00 45.12 89 SER A C 1
ATOM 660 O O . SER A 1 89 ? 6.819 10.208 36.446 1.00 45.12 89 SER A O 1
ATOM 662 N N . SER A 1 90 ? 8.521 8.956 37.294 1.00 51.31 90 SER A N 1
ATOM 663 C CA . SER A 1 90 ? 8.610 7.913 36.264 1.00 51.31 90 SER A CA 1
ATOM 664 C C . SER A 1 90 ? 8.180 8.408 34.881 1.00 51.31 90 SER A C 1
ATOM 666 O O . SER A 1 90 ? 6.999 8.319 34.554 1.00 51.31 90 SER A O 1
ATOM 668 N N . ALA A 1 91 ? 9.123 8.954 34.100 1.00 55.75 91 ALA A N 1
ATOM 669 C CA . ALA A 1 91 ? 8.924 9.273 32.684 1.00 55.75 91 ALA A CA 1
ATOM 670 C C . ALA A 1 91 ? 7.914 8.291 32.080 1.00 55.75 91 ALA A C 1
ATOM 672 O O . ALA A 1 91 ? 8.178 7.088 32.111 1.00 55.75 91 ALA A O 1
ATOM 673 N N . SER A 1 92 ? 6.734 8.783 31.681 1.00 61.50 92 SER A N 1
ATOM 674 C CA . SER A 1 92 ? 5.677 7.942 31.129 1.00 61.50 92 SER A CA 1
ATOM 675 C C . SER A 1 92 ? 6.277 7.253 29.915 1.00 61.50 92 SER A C 1
ATOM 677 O O . SER A 1 92 ? 6.469 7.873 28.868 1.00 61.50 92 SER A O 1
ATOM 679 N N . MET A 1 93 ? 6.706 6.008 30.101 1.00 67.75 93 MET A N 1
ATOM 680 C CA . MET A 1 93 ? 7.258 5.211 29.024 1.00 67.75 93 MET A CA 1
ATOM 681 C C . MET A 1 93 ? 6.173 5.155 27.958 1.00 67.75 93 MET A C 1
ATOM 683 O O . MET A 1 93 ? 5.018 4.888 28.295 1.00 67.75 93 MET A O 1
ATOM 687 N N . ALA A 1 94 ? 6.536 5.475 26.713 1.00 80.88 94 ALA A N 1
ATOM 688 C CA . ALA A 1 94 ? 5.615 5.391 25.588 1.00 80.88 94 ALA A CA 1
ATOM 689 C C . ALA A 1 94 ? 4.859 4.059 25.665 1.00 80.88 94 ALA A C 1
ATOM 691 O O . ALA A 1 94 ? 5.489 3.019 25.909 1.00 80.88 94 ALA A O 1
ATOM 692 N N . LYS A 1 95 ? 3.526 4.102 25.534 1.00 91.88 95 LYS A N 1
ATOM 693 C CA . LYS A 1 95 ? 2.710 2.887 25.626 1.00 91.88 95 LYS A CA 1
ATOM 694 C C . LYS A 1 95 ? 3.221 1.880 24.594 1.00 91.88 95 LYS A C 1
ATOM 696 O O . LYS A 1 95 ? 3.585 2.249 23.477 1.00 91.88 95 LYS A O 1
ATOM 701 N N . GLU A 1 96 ? 3.268 0.605 24.972 1.00 95.44 96 GLU A N 1
ATOM 702 C CA . GLU A 1 96 ? 3.562 -0.445 24.000 1.00 95.44 96 GLU A CA 1
ATOM 703 C C . GLU A 1 96 ? 2.417 -0.532 22.988 1.00 95.44 96 GLU A C 1
ATOM 705 O O . GLU A 1 96 ? 1.248 -0.567 23.369 1.00 95.44 96 GLU A O 1
ATOM 710 N N . VAL A 1 97 ? 2.764 -0.575 21.702 1.00 97.00 97 VAL A N 1
ATOM 711 C CA . VAL A 1 97 ? 1.802 -0.626 20.598 1.00 97.00 97 VAL A CA 1
ATOM 712 C C . VAL A 1 97 ? 1.813 -2.020 19.983 1.00 97.00 97 VAL A C 1
ATOM 714 O O . VAL A 1 97 ? 2.876 -2.598 19.751 1.00 97.00 97 VAL A O 1
ATOM 717 N N . TYR A 1 98 ? 0.625 -2.546 19.701 1.00 96.81 98 TYR A N 1
ATOM 718 C CA . TYR A 1 98 ? 0.419 -3.874 19.134 1.00 96.81 98 TYR A CA 1
ATOM 719 C C . TYR A 1 98 ? -0.505 -3.788 17.918 1.00 96.81 98 TYR A C 1
ATOM 721 O O . TYR A 1 98 ? -1.445 -2.998 17.902 1.00 96.81 98 TYR A O 1
ATOM 729 N N . VAL A 1 99 ? -0.263 -4.635 16.917 1.00 97.38 99 VAL A N 1
ATOM 730 C CA . VAL A 1 99 ? -1.213 -4.855 15.819 1.00 97.38 99 VAL A CA 1
ATOM 731 C C . VAL A 1 99 ? -2.161 -5.967 16.255 1.00 97.38 99 VAL A C 1
ATOM 733 O O . VAL A 1 99 ? -1.729 -7.107 16.418 1.00 97.38 99 VAL A O 1
ATOM 736 N N . ALA A 1 100 ? -3.430 -5.627 16.484 1.00 96.69 100 ALA A N 1
ATOM 737 C CA . ALA A 1 100 ? -4.431 -6.585 16.954 1.00 96.69 100 ALA A CA 1
ATOM 738 C C . ALA A 1 100 ? -4.828 -7.591 15.863 1.00 96.69 100 ALA A C 1
ATOM 740 O O . ALA A 1 100 ? -4.876 -8.788 16.124 1.00 96.69 100 ALA A O 1
ATOM 741 N N . ALA A 1 101 ? -5.072 -7.104 14.645 1.00 97.69 101 ALA A N 1
ATOM 742 C CA . ALA A 1 101 ? -5.398 -7.910 13.475 1.00 97.69 101 ALA A CA 1
ATOM 743 C C . ALA A 1 101 ? -5.073 -7.143 12.187 1.00 97.69 101 ALA A C 1
ATOM 745 O O . ALA A 1 101 ? -4.836 -5.932 12.219 1.00 97.69 101 ALA A O 1
ATOM 746 N N . VAL A 1 102 ? -5.078 -7.850 11.057 1.00 97.94 102 VAL A N 1
ATOM 747 C CA . VAL A 1 102 ? -4.864 -7.280 9.723 1.00 97.94 102 VAL A CA 1
ATOM 748 C C . VAL A 1 102 ? -5.878 -7.888 8.764 1.00 97.94 102 VAL A C 1
ATOM 750 O O . VAL A 1 102 ? -5.968 -9.104 8.652 1.00 97.94 102 VAL A O 1
ATOM 753 N N . GLY A 1 103 ? -6.598 -7.038 8.036 1.00 97.88 103 GLY A N 1
ATOM 754 C CA . GLY A 1 103 ? -7.452 -7.440 6.924 1.00 97.88 103 GLY A CA 1
ATOM 755 C C . GLY A 1 103 ? -6.856 -6.958 5.610 1.00 97.88 103 GLY A C 1
ATOM 756 O O . GLY A 1 103 ? -6.488 -5.792 5.484 1.00 97.88 103 GLY A O 1
ATOM 757 N N . LEU A 1 104 ? -6.737 -7.857 4.635 1.00 97.75 104 LEU A N 1
ATOM 758 C CA . LEU A 1 104 ? -6.197 -7.553 3.311 1.00 97.75 104 LEU A CA 1
ATOM 759 C C . LEU A 1 104 ? -7.202 -7.945 2.232 1.00 97.75 104 LEU A C 1
ATOM 761 O O . LEU A 1 104 ? -7.786 -9.034 2.268 1.00 97.75 104 LEU A O 1
ATOM 765 N N . THR A 1 105 ? -7.352 -7.076 1.239 1.00 97.38 105 THR A N 1
ATOM 766 C CA . THR A 1 105 ? -8.175 -7.329 0.057 1.00 97.38 105 THR A CA 1
ATOM 767 C C . THR A 1 105 ? -7.322 -7.845 -1.098 1.00 97.38 105 THR A C 1
ATOM 769 O O . THR A 1 105 ? -6.089 -7.790 -1.087 1.00 97.38 105 THR A O 1
ATOM 772 N N . LYS A 1 106 ? -7.987 -8.395 -2.115 1.00 95.94 106 LYS A N 1
ATOM 773 C CA . LYS A 1 106 ? -7.334 -8.796 -3.361 1.00 95.94 106 LYS A CA 1
ATOM 774 C C . LYS A 1 106 ? -6.797 -7.556 -4.079 1.00 95.94 106 LYS A C 1
ATOM 776 O O . LYS A 1 106 ? -7.570 -6.659 -4.404 1.00 95.94 106 LYS A O 1
ATOM 781 N N . VAL A 1 107 ? -5.509 -7.553 -4.424 1.00 96.12 107 VAL A N 1
ATOM 782 C CA . VAL A 1 107 ? -4.975 -6.582 -5.387 1.00 96.12 107 VAL A CA 1
ATOM 783 C C . VAL A 1 107 ? -5.516 -6.946 -6.767 1.00 96.12 107 VAL A C 1
ATOM 785 O O . VAL A 1 107 ? -5.173 -7.988 -7.330 1.00 96.12 107 VAL A O 1
ATOM 788 N N . ASP A 1 108 ? -6.400 -6.103 -7.287 1.00 93.06 108 ASP A N 1
ATOM 789 C CA . ASP A 1 108 ? -7.117 -6.331 -8.536 1.00 93.06 108 ASP A CA 1
ATOM 790 C C . ASP A 1 108 ? -6.519 -5.515 -9.685 1.00 93.06 108 ASP A C 1
ATOM 792 O O . ASP A 1 108 ? -6.453 -4.288 -9.636 1.00 93.06 108 ASP A O 1
ATOM 796 N N . LEU A 1 109 ? -6.123 -6.197 -10.760 1.00 91.50 109 LEU A N 1
ATOM 797 C CA . LEU A 1 109 ? -5.644 -5.540 -11.978 1.00 91.50 109 LEU A CA 1
ATOM 798 C C . LEU A 1 109 ? -6.779 -5.131 -12.924 1.00 91.50 109 LEU A C 1
ATOM 800 O O . LEU A 1 109 ? -6.525 -4.376 -13.863 1.00 91.50 109 LEU A O 1
ATOM 804 N N . THR A 1 110 ? -8.002 -5.620 -12.701 1.00 91.19 110 THR A N 1
ATOM 805 C CA . THR A 1 110 ? -9.165 -5.337 -13.555 1.00 91.19 110 THR A CA 1
ATOM 806 C C . THR A 1 110 ? -9.924 -4.081 -13.134 1.00 91.19 110 THR A C 1
ATOM 808 O O . THR A 1 110 ? -10.580 -3.470 -13.974 1.00 91.19 110 THR A O 1
ATOM 811 N N . GLY A 1 111 ? -9.834 -3.699 -11.856 1.00 89.88 111 GLY A N 1
ATOM 812 C CA . GLY A 1 111 ? -10.582 -2.586 -11.269 1.00 89.88 111 GLY A CA 1
ATOM 813 C C . GLY A 1 111 ? -12.066 -2.874 -11.038 1.00 89.88 111 GLY A C 1
ATOM 814 O O . GLY A 1 111 ? -12.823 -1.939 -10.782 1.00 89.88 111 GLY A O 1
ATOM 815 N N . ARG A 1 112 ? -12.496 -4.136 -11.157 1.00 89.75 112 ARG A N 1
ATOM 816 C CA . ARG A 1 112 ? -13.912 -4.536 -11.173 1.00 89.75 112 ARG A CA 1
ATOM 817 C C . ARG A 1 112 ? -14.388 -5.174 -9.874 1.00 89.75 112 ARG A C 1
ATOM 819 O O . ARG A 1 112 ? -15.594 -5.293 -9.696 1.00 89.75 112 ARG A O 1
ATOM 826 N N . ILE A 1 113 ? -13.478 -5.596 -8.989 1.00 93.50 113 ILE A N 1
ATOM 827 C CA . ILE A 1 113 ? -13.858 -6.264 -7.729 1.00 93.50 113 ILE A CA 1
ATOM 828 C C . ILE A 1 113 ? -14.584 -5.301 -6.781 1.00 93.50 113 ILE A C 1
ATOM 830 O O . ILE A 1 113 ? -15.554 -5.686 -6.137 1.00 93.50 113 ILE A O 1
ATOM 834 N N . PHE A 1 114 ? -14.136 -4.048 -6.721 1.00 94.56 114 PHE A N 1
ATOM 835 C CA . PHE A 1 114 ? -14.702 -3.021 -5.847 1.00 94.56 114 PHE A CA 1
ATOM 836 C C . PHE A 1 114 ? -15.273 -1.881 -6.685 1.00 94.56 114 PHE A C 1
ATOM 838 O O . PHE A 1 114 ? -14.628 -1.448 -7.644 1.00 94.56 114 PHE A O 1
ATOM 845 N N . GLY A 1 115 ? -16.465 -1.393 -6.328 1.00 92.88 115 GLY A N 1
ATOM 846 C CA . GLY A 1 115 ? -17.135 -0.289 -7.022 1.00 92.88 115 GLY A CA 1
ATOM 847 C C . GLY A 1 115 ? -16.579 1.084 -6.637 1.00 92.88 115 GLY A C 1
ATOM 848 O O . GLY A 1 115 ? -16.521 1.989 -7.472 1.00 92.88 115 GLY A O 1
ATOM 849 N N . SER A 1 116 ? -16.118 1.218 -5.395 1.00 94.44 116 SER A N 1
ATOM 850 C CA . SER A 1 116 ? -15.551 2.429 -4.800 1.00 94.44 116 SER A CA 1
ATOM 851 C C . SER A 1 116 ? -14.423 2.102 -3.818 1.00 94.44 116 SER A C 1
ATOM 853 O O . SER A 1 116 ? -14.320 0.975 -3.323 1.00 94.44 116 SER A O 1
ATOM 855 N N . ILE A 1 117 ? -13.599 3.097 -3.481 1.00 95.81 117 ILE A N 1
ATOM 856 C CA . ILE A 1 117 ? -12.607 2.980 -2.401 1.00 95.81 117 ILE A CA 1
ATOM 857 C C . ILE A 1 117 ? -13.261 2.607 -1.060 1.00 95.81 117 ILE A C 1
ATOM 859 O O . ILE A 1 117 ? -12.668 1.901 -0.250 1.00 95.81 117 ILE A O 1
ATOM 863 N N . PHE A 1 118 ? -14.518 3.008 -0.844 1.00 96.25 118 PHE A N 1
ATOM 864 C CA . PHE A 1 118 ? -15.270 2.666 0.363 1.00 96.25 118 PHE A CA 1
ATOM 865 C C . PHE A 1 118 ? -15.621 1.182 0.435 1.00 96.25 118 PHE A C 1
ATOM 867 O O . PHE A 1 118 ? -15.573 0.614 1.523 1.00 96.25 118 PHE A O 1
ATOM 874 N N . ASP A 1 119 ? -15.921 0.541 -0.697 1.00 96.06 119 ASP A N 1
ATOM 875 C CA . ASP A 1 119 ? -16.164 -0.907 -0.738 1.00 96.06 119 ASP A CA 1
ATOM 876 C C . ASP A 1 119 ? -14.874 -1.668 -0.414 1.00 96.06 119 ASP A C 1
ATOM 878 O O . ASP A 1 119 ? -14.893 -2.626 0.357 1.00 96.06 119 ASP A O 1
ATOM 882 N N . LEU A 1 120 ? -13.740 -1.188 -0.941 1.00 96.81 120 LEU A N 1
ATOM 883 C CA . LEU A 1 120 ? -12.417 -1.736 -0.643 1.00 96.81 120 LEU A CA 1
ATOM 884 C C . LEU A 1 120 ? -12.092 -1.616 0.852 1.00 96.81 120 LEU A C 1
ATOM 886 O O . LEU A 1 120 ? -11.682 -2.598 1.469 1.00 96.81 120 LEU A O 1
ATOM 890 N N . PHE A 1 121 ? -12.306 -0.443 1.454 1.00 97.75 121 PHE A N 1
ATOM 891 C CA . PHE A 1 121 ? -12.105 -0.254 2.893 1.00 97.75 121 PHE A CA 1
ATOM 892 C C . PHE A 1 121 ? -13.078 -1.065 3.745 1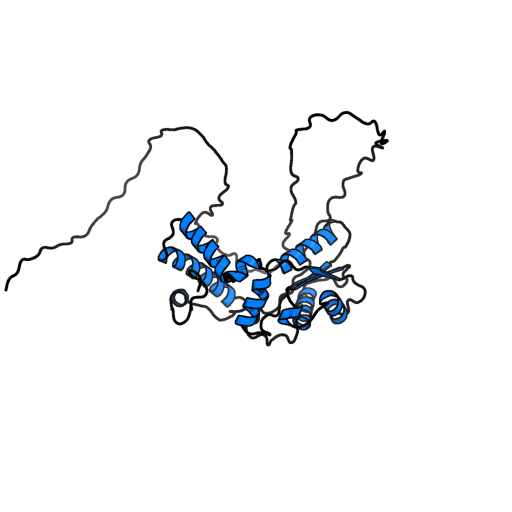.00 97.75 121 PHE A C 1
ATOM 894 O O . PHE A 1 121 ? -12.664 -1.591 4.773 1.00 97.75 121 PHE A O 1
ATOM 901 N N . SER A 1 122 ? -14.331 -1.216 3.317 1.00 97.75 122 SER A N 1
ATOM 902 C CA . SER A 1 122 ? -15.329 -2.016 4.035 1.00 97.75 122 SER A CA 1
ATOM 903 C C . SER A 1 122 ? -14.974 -3.503 4.040 1.00 97.75 122 SER A C 1
ATOM 905 O O . SER A 1 122 ? -15.055 -4.135 5.091 1.00 97.75 122 SER A O 1
ATOM 907 N N . ASP A 1 123 ? -14.515 -4.053 2.910 1.00 97.88 123 ASP A N 1
ATOM 908 C CA . ASP A 1 123 ? -14.044 -5.444 2.826 1.00 97.88 123 ASP A CA 1
ATOM 909 C C . ASP A 1 123 ? -12.769 -5.659 3.660 1.00 97.88 123 ASP A C 1
ATOM 911 O O . ASP A 1 123 ? -12.689 -6.610 4.437 1.00 97.88 123 ASP A O 1
ATOM 915 N N . ALA A 1 124 ? -11.795 -4.740 3.578 1.00 98.00 124 ALA A N 1
ATOM 916 C CA . ALA A 1 124 ? -10.583 -4.792 4.402 1.00 98.00 124 ALA A CA 1
ATOM 917 C C . ALA A 1 124 ? -10.910 -4.752 5.903 1.00 98.00 124 ALA A C 1
ATOM 919 O O . ALA A 1 124 ? -10.365 -5.532 6.685 1.00 98.00 124 ALA A O 1
ATOM 920 N N . TYR A 1 125 ? -11.818 -3.855 6.295 1.00 98.00 125 TYR A N 1
ATOM 921 C CA . TYR A 1 125 ? -12.284 -3.701 7.666 1.00 98.00 125 TYR A CA 1
ATOM 922 C C . TYR A 1 125 ? -12.980 -4.967 8.168 1.00 98.00 125 TYR A C 1
ATOM 924 O O . TYR A 1 125 ? -12.595 -5.487 9.213 1.00 98.00 125 TYR A O 1
ATOM 932 N N . ALA A 1 126 ? -13.938 -5.507 7.409 1.00 97.75 126 ALA A N 1
ATOM 933 C CA . ALA A 1 126 ? -14.653 -6.727 7.776 1.00 97.75 126 ALA A CA 1
ATOM 934 C C . ALA A 1 126 ? -13.689 -7.902 8.008 1.00 97.75 126 ALA A C 1
ATOM 936 O O . ALA A 1 126 ? -13.747 -8.536 9.060 1.00 97.75 126 ALA A O 1
ATOM 937 N N . ARG A 1 127 ? -12.730 -8.111 7.095 1.00 97.94 127 ARG A N 1
ATOM 938 C CA . ARG A 1 127 ? -11.690 -9.147 7.226 1.00 97.94 127 ARG A CA 1
ATOM 939 C C . ARG A 1 127 ? -10.800 -8.941 8.447 1.00 97.94 127 ARG A C 1
ATOM 941 O O . ARG A 1 127 ? -10.459 -9.896 9.130 1.00 97.94 127 ARG A O 1
ATOM 948 N N . ALA A 1 128 ? -10.427 -7.697 8.753 1.00 97.62 128 ALA A N 1
ATOM 949 C CA . ALA A 1 128 ? -9.633 -7.405 9.947 1.00 97.62 128 ALA A CA 1
ATOM 950 C C . ALA A 1 128 ? -10.397 -7.751 11.237 1.00 97.62 128 ALA A C 1
ATOM 952 O O . ALA A 1 128 ? -9.789 -8.148 12.230 1.00 97.62 128 ALA A O 1
ATOM 953 N N . LEU A 1 129 ? -11.725 -7.603 11.237 1.00 96.75 129 LEU A N 1
ATOM 954 C CA . LEU A 1 129 ? -12.558 -7.933 12.390 1.00 96.75 129 LEU A CA 1
ATOM 955 C C . LEU A 1 129 ? -12.748 -9.438 12.605 1.00 96.75 129 LEU A C 1
ATOM 957 O O . LEU A 1 129 ? -13.019 -9.818 13.746 1.00 96.75 129 LEU A O 1
ATOM 961 N N . GLU A 1 130 ? -12.586 -10.276 11.576 1.00 97.06 130 GLU A N 1
ATOM 962 C CA . GLU A 1 130 ? -12.665 -11.744 11.701 1.00 97.06 130 GLU A CA 1
ATOM 963 C C . GLU A 1 130 ? -11.662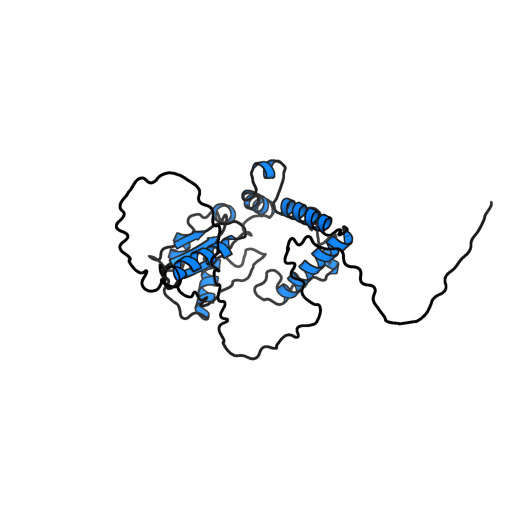 -12.269 12.742 1.00 97.06 130 GLU A C 1
ATOM 965 O O . GLU A 1 130 ? -12.028 -13.074 13.597 1.00 97.06 130 GLU A O 1
ATOM 970 N N . ASP A 1 131 ? -10.443 -11.717 12.741 1.00 94.38 131 ASP A N 1
ATOM 971 C CA . ASP A 1 131 ? -9.340 -12.125 13.624 1.00 94.38 131 ASP A CA 1
ATOM 972 C C . ASP A 1 131 ? -9.098 -11.168 14.808 1.00 94.38 131 ASP A C 1
ATOM 974 O O . ASP A 1 131 ? -8.195 -11.378 15.621 1.00 94.38 131 ASP A O 1
ATOM 978 N N . SER A 1 132 ? -9.888 -10.099 14.933 1.00 95.06 132 SER A N 1
ATOM 979 C CA . SER A 1 132 ? -9.767 -9.128 16.027 1.00 95.06 132 SER A CA 1
ATOM 980 C C . SER A 1 132 ? -10.861 -9.329 17.064 1.00 95.06 132 SER A C 1
ATOM 982 O O . SER A 1 132 ? -12.002 -9.607 16.709 1.00 95.06 132 SER A O 1
ATOM 984 N N . SER A 1 133 ? -10.577 -9.066 18.339 1.00 92.50 133 SER A N 1
ATOM 985 C CA . SER A 1 133 ? -11.608 -8.867 19.372 1.00 92.50 133 SER A CA 1
ATOM 986 C C . SER A 1 133 ? -11.972 -7.391 19.584 1.00 92.50 133 SER A C 1
ATOM 988 O O . SER A 1 133 ? -12.919 -7.089 20.306 1.00 92.50 133 SER A O 1
ATOM 990 N N . VAL A 1 134 ? -11.229 -6.460 18.977 1.00 94.56 134 VAL A N 1
ATOM 991 C CA . VAL A 1 134 ? -11.463 -5.014 19.099 1.00 94.56 134 VAL A CA 1
ATOM 992 C C . VAL A 1 134 ? -12.645 -4.619 18.215 1.00 94.56 134 VAL A C 1
ATOM 994 O O . VAL A 1 134 ? -12.695 -4.985 17.040 1.00 94.56 134 VAL A O 1
ATOM 997 N N . ARG A 1 135 ? -13.622 -3.907 18.785 1.00 93.75 135 ARG A N 1
ATOM 998 C CA . ARG A 1 135 ? -14.854 -3.473 18.092 1.00 93.75 135 ARG A CA 1
ATOM 999 C C . ARG A 1 135 ? -15.155 -1.981 18.236 1.00 93.75 135 ARG A C 1
ATOM 1001 O O . ARG A 1 135 ? -16.024 -1.474 17.539 1.00 93.75 135 ARG A O 1
ATOM 1008 N N . SER A 1 136 ? -14.441 -1.295 19.119 1.00 95.00 136 SER A N 1
ATOM 1009 C CA . SER A 1 136 ? -14.499 0.150 19.322 1.00 95.00 136 SER A CA 1
ATOM 1010 C C . SER A 1 136 ? -13.133 0.743 19.012 1.00 95.00 136 SER A C 1
ATOM 1012 O O . SER A 1 136 ? -12.119 0.106 19.296 1.00 95.00 136 SER A O 1
ATOM 1014 N N . PHE A 1 137 ? -13.121 1.944 18.442 1.00 97.94 137 PHE A N 1
ATOM 1015 C CA . PHE A 1 137 ? -11.905 2.659 18.072 1.00 97.94 137 PHE A CA 1
ATOM 1016 C C . PHE A 1 137 ? -11.996 4.096 18.575 1.00 97.94 137 PHE A C 1
ATOM 1018 O O . PHE A 1 137 ? -13.050 4.717 18.453 1.00 97.94 137 PHE A O 1
ATOM 1025 N N . ASP A 1 138 ? -10.899 4.632 19.098 1.00 98.31 138 ASP A N 1
ATOM 1026 C CA . ASP A 1 138 ? -10.831 6.024 19.558 1.00 98.31 138 ASP A CA 1
ATOM 1027 C C . ASP A 1 138 ? -10.510 6.984 18.406 1.00 98.31 138 ASP A C 1
ATOM 1029 O O . ASP A 1 138 ? -10.820 8.171 18.471 1.00 98.31 138 ASP A O 1
ATOM 1033 N N . ALA A 1 139 ? -9.887 6.473 17.340 1.00 98.31 139 ALA A N 1
ATOM 1034 C CA . ALA A 1 139 ? -9.588 7.218 16.124 1.00 98.31 139 ALA A CA 1
ATOM 1035 C C . ALA A 1 139 ? -9.514 6.303 14.892 1.00 98.31 139 ALA A C 1
ATOM 1037 O O . ALA A 1 139 ? -9.238 5.103 14.994 1.00 98.31 139 ALA A O 1
ATOM 1038 N N . VAL A 1 140 ? -9.691 6.901 13.712 1.00 98.56 140 VAL A N 1
ATOM 1039 C CA . VAL A 1 140 ? -9.467 6.263 12.410 1.00 98.56 140 VAL A CA 1
ATOM 1040 C C . VAL A 1 140 ? -8.375 7.013 11.649 1.00 98.56 140 VAL A C 1
ATOM 1042 O O . VAL A 1 140 ? -8.461 8.223 11.441 1.00 98.56 140 VAL A O 1
ATOM 1045 N N . GLN A 1 141 ? -7.355 6.296 11.191 1.00 98.50 141 GLN A N 1
ATOM 1046 C CA . GLN A 1 141 ? -6.326 6.833 10.310 1.00 98.50 141 GLN A CA 1
ATOM 1047 C C . GLN A 1 141 ? -6.499 6.253 8.907 1.00 98.50 141 GLN A C 1
ATOM 1049 O O . GLN A 1 141 ? -6.495 5.037 8.721 1.00 98.50 141 GLN A O 1
ATOM 1054 N N . VAL A 1 142 ? -6.644 7.129 7.917 1.00 98.38 142 VAL A N 1
ATOM 1055 C CA . VAL A 1 142 ? -6.896 6.757 6.523 1.00 98.38 142 VAL A CA 1
ATOM 1056 C C . VAL A 1 142 ? -5.695 7.134 5.664 1.00 98.38 142 VAL A C 1
ATOM 1058 O O . VAL A 1 142 ? -5.275 8.289 5.638 1.00 98.38 142 VAL A O 1
ATOM 1061 N N . GLY A 1 143 ? -5.146 6.164 4.944 1.00 98.00 143 GLY A N 1
ATOM 1062 C CA . GLY A 1 143 ? -4.111 6.350 3.936 1.00 98.00 143 GLY A CA 1
ATOM 1063 C C . GLY A 1 143 ? -4.668 6.092 2.540 1.00 98.00 143 GLY A C 1
ATOM 1064 O O . GLY A 1 143 ? -4.865 4.941 2.158 1.00 98.00 143 GLY A O 1
ATOM 1065 N N . VAL A 1 144 ? -4.885 7.162 1.781 1.00 96.50 144 VAL A N 1
ATOM 1066 C CA . VAL A 1 144 ? -5.270 7.128 0.362 1.00 96.50 144 VAL A CA 1
ATOM 1067 C C . VAL A 1 144 ? -4.711 8.370 -0.322 1.00 96.50 144 VAL A C 1
ATOM 1069 O O . VAL A 1 144 ? -4.727 9.456 0.273 1.00 96.50 144 VAL A O 1
ATOM 1072 N N . MET A 1 145 ? -4.203 8.206 -1.538 1.00 94.69 145 MET A N 1
ATOM 1073 C CA . MET A 1 145 ? -3.526 9.247 -2.301 1.00 94.69 145 MET A CA 1
ATOM 1074 C C . MET A 1 145 ? -4.322 9.585 -3.560 1.00 94.69 145 MET A C 1
ATOM 1076 O O . MET A 1 145 ? -4.762 8.693 -4.273 1.00 94.69 145 MET A O 1
ATOM 1080 N N . ASP A 1 146 ? -4.480 10.877 -3.855 1.00 93.19 146 ASP A N 1
ATOM 1081 C CA . ASP A 1 146 ? -5.100 11.349 -5.103 1.00 93.19 146 ASP A CA 1
ATOM 1082 C C . ASP A 1 146 ? -6.497 10.753 -5.398 1.00 93.19 146 ASP A C 1
ATOM 1084 O O . ASP A 1 146 ? -6.913 10.633 -6.554 1.00 93.19 146 ASP A O 1
ATOM 1088 N N . SER A 1 147 ? -7.269 10.397 -4.366 1.00 93.38 147 SER A N 1
ATOM 1089 C CA . SER A 1 147 ? -8.646 9.890 -4.513 1.00 93.38 147 SER A CA 1
ATOM 1090 C C . SER A 1 147 ? -9.558 10.847 -5.292 1.00 93.38 147 SER A C 1
ATOM 1092 O O . SER A 1 147 ? -10.492 10.437 -5.985 1.00 93.38 147 SER A O 1
ATOM 1094 N N . GLU A 1 148 ? -9.253 12.134 -5.208 1.00 94.69 148 GLU A N 1
ATOM 1095 C CA . GLU A 1 148 ? -9.897 13.235 -5.900 1.00 94.69 148 GLU A CA 1
ATOM 1096 C C . GLU A 1 148 ? -9.678 13.159 -7.419 1.00 94.69 148 GLU A C 1
ATOM 1098 O O . GLU A 1 148 ? -10.556 13.546 -8.181 1.00 94.69 148 GLU A O 1
ATOM 1103 N N . GLU A 1 149 ? -8.555 12.608 -7.872 1.00 95.12 149 GLU A N 1
ATOM 1104 C CA . GLU A 1 149 ? -8.202 12.480 -9.292 1.00 95.12 149 GLU A CA 1
ATOM 1105 C C . GLU A 1 149 ? -8.539 11.085 -9.835 1.00 95.12 149 GLU A C 1
ATOM 1107 O O . GLU A 1 149 ? -9.003 10.949 -10.967 1.00 95.12 149 GLU A O 1
ATOM 1112 N N . PHE A 1 150 ? -8.354 10.038 -9.025 1.00 94.94 150 PHE A N 1
ATOM 1113 C CA . PHE A 1 150 ? -8.668 8.666 -9.427 1.00 94.94 150 PHE A CA 1
ATOM 1114 C C . PHE A 1 150 ? -10.163 8.351 -9.363 1.00 94.94 150 PHE A C 1
ATOM 1116 O O . PHE A 1 150 ? -10.683 7.654 -10.233 1.00 94.94 150 PHE A O 1
ATOM 1123 N N . GLU A 1 151 ? -10.878 8.842 -8.352 1.00 93.62 151 GLU A N 1
ATOM 1124 C CA . GLU A 1 151 ? -12.293 8.514 -8.140 1.00 93.62 151 GLU A CA 1
ATOM 1125 C C . GLU A 1 151 ? -13.229 9.723 -8.165 1.00 93.62 151 GLU A C 1
ATOM 1127 O O . GLU A 1 151 ? -14.441 9.536 -8.036 1.00 93.62 151 GLU A O 1
ATOM 1132 N N . ASN A 1 152 ? -12.712 10.945 -8.341 1.00 93.94 152 ASN A N 1
ATOM 1133 C CA . ASN A 1 152 ? -13.492 12.180 -8.212 1.00 93.94 152 ASN A CA 1
ATOM 1134 C C . ASN A 1 152 ? -14.213 12.264 -6.855 1.00 93.94 152 ASN A C 1
ATOM 1136 O O . ASN A 1 152 ? -15.405 12.576 -6.758 1.00 93.94 152 ASN A O 1
ATOM 1140 N N . ARG A 1 153 ? -13.497 11.905 -5.784 1.00 92.12 153 ARG A N 1
ATOM 1141 C CA . ARG A 1 153 ? -14.025 11.890 -4.417 1.00 92.12 153 ARG A CA 1
ATOM 1142 C C . ARG A 1 153 ? -13.065 12.593 -3.472 1.00 92.12 153 ARG A C 1
ATOM 1144 O O . ARG A 1 153 ? -11.923 12.184 -3.327 1.00 92.12 153 ARG A O 1
ATOM 1151 N N . ALA A 1 154 ? -13.574 13.611 -2.789 1.00 93.12 154 ALA A N 1
ATOM 1152 C CA . ALA A 1 154 ? -12.887 14.287 -1.697 1.00 93.12 154 ALA A CA 1
ATOM 1153 C C . ALA A 1 154 ? -13.456 13.847 -0.341 1.00 93.12 154 ALA A C 1
ATOM 1155 O O . ALA A 1 154 ? -14.455 13.129 -0.261 1.00 93.12 154 ALA A O 1
ATOM 1156 N N . ASN A 1 155 ? -12.832 14.322 0.738 1.00 94.38 155 ASN A N 1
ATOM 1157 C CA . ASN A 1 155 ? -13.284 14.103 2.113 1.00 94.38 155 ASN A CA 1
ATOM 1158 C C . ASN A 1 155 ? -13.434 12.612 2.500 1.00 94.38 155 ASN A C 1
ATOM 1160 O O . ASN A 1 155 ? -14.358 12.221 3.217 1.00 94.38 155 ASN A O 1
ATOM 1164 N N . ILE A 1 156 ? -12.511 11.767 2.018 1.00 96.31 156 ILE A N 1
ATOM 1165 C CA . ILE A 1 156 ? -12.581 10.304 2.174 1.00 96.31 156 ILE A CA 1
ATOM 1166 C C . ILE A 1 156 ? -12.670 9.870 3.641 1.00 96.31 156 ILE A C 1
ATOM 1168 O O . ILE A 1 156 ? -13.443 8.969 3.953 1.00 96.31 156 ILE A O 1
ATOM 1172 N N . ALA A 1 157 ? -11.923 10.518 4.542 1.00 96.44 157 ALA A N 1
ATOM 1173 C CA . ALA A 1 157 ? -11.877 10.147 5.958 1.00 96.44 157 ALA A CA 1
ATOM 1174 C C . ALA A 1 157 ? -13.245 10.256 6.651 1.00 96.44 157 ALA A C 1
ATOM 1176 O O . ALA A 1 157 ? -13.641 9.349 7.378 1.00 96.44 157 ALA A O 1
ATOM 1177 N N . THR A 1 158 ? -14.004 11.324 6.393 1.00 95.69 158 THR A N 1
ATOM 1178 C CA . THR A 1 158 ? -15.354 11.468 6.954 1.00 95.69 158 THR A CA 1
ATOM 1179 C C . THR A 1 158 ? -16.316 10.451 6.349 1.00 95.69 158 THR A C 1
ATOM 1181 O O . THR A 1 158 ? -17.057 9.794 7.077 1.00 95.69 158 THR A O 1
ATOM 1184 N N . VAL A 1 159 ? -16.291 10.287 5.023 1.00 95.81 159 VAL A N 1
ATOM 1185 C CA . VAL A 1 159 ? -17.242 9.409 4.329 1.00 95.81 159 VAL A CA 1
ATOM 1186 C C . VAL A 1 159 ? -17.012 7.939 4.682 1.00 95.81 159 VAL A C 1
ATOM 1188 O O . VAL A 1 159 ? -17.979 7.198 4.832 1.00 95.81 159 VAL A O 1
ATOM 1191 N N . VAL A 1 160 ? -15.758 7.501 4.851 1.00 96.56 160 VAL A N 1
ATOM 1192 C CA . VAL A 1 160 ? -15.485 6.110 5.241 1.00 96.56 160 VAL A CA 1
ATOM 1193 C C . VAL A 1 160 ? -15.986 5.819 6.653 1.00 96.56 160 VAL A C 1
ATOM 1195 O O . VAL A 1 160 ? -16.582 4.772 6.873 1.00 96.56 160 VAL A O 1
ATOM 1198 N N . VAL A 1 161 ? -15.829 6.749 7.598 1.00 97.00 161 VAL A N 1
ATOM 1199 C CA . VAL A 1 161 ? -16.331 6.569 8.967 1.00 97.00 161 VAL A CA 1
ATOM 1200 C C . VAL A 1 161 ? -17.854 6.468 9.006 1.00 97.00 161 VAL A C 1
ATOM 1202 O O . VAL A 1 161 ? -18.380 5.585 9.682 1.00 97.00 161 VAL A O 1
ATOM 1205 N N . ASP A 1 162 ? -18.556 7.303 8.239 1.00 96.25 162 ASP A N 1
ATOM 1206 C CA . ASP A 1 162 ? -20.013 7.209 8.089 1.00 96.25 162 ASP A CA 1
ATOM 1207 C C . ASP A 1 162 ? -20.430 5.854 7.487 1.00 96.25 162 ASP A C 1
ATOM 1209 O O . ASP A 1 162 ? -21.251 5.130 8.048 1.00 96.25 162 ASP A O 1
ATOM 1213 N N . ARG A 1 163 ? -19.767 5.436 6.400 1.00 95.75 163 ARG A N 1
ATOM 1214 C CA . ARG A 1 163 ? -20.025 4.155 5.717 1.00 95.75 163 ARG A CA 1
ATOM 1215 C C . ARG A 1 163 ? -19.802 2.929 6.596 1.00 95.75 163 ARG A C 1
ATOM 1217 O O . ARG A 1 163 ? -20.518 1.944 6.435 1.00 95.75 163 ARG A O 1
ATOM 1224 N N . LEU A 1 164 ? -18.824 2.980 7.497 1.00 96.81 164 LEU A N 1
ATOM 1225 C CA . LEU A 1 164 ? -18.517 1.891 8.425 1.00 96.81 164 LEU A CA 1
ATOM 1226 C C . LEU A 1 164 ? -19.377 1.922 9.699 1.00 96.81 164 LEU A C 1
ATOM 1228 O O . LEU A 1 164 ? -19.211 1.054 10.555 1.00 96.81 164 LEU A O 1
ATOM 1232 N N . GLY A 1 165 ? -20.279 2.900 9.850 1.00 96.56 165 GLY A N 1
ATOM 1233 C CA . GLY A 1 165 ? -21.093 3.059 11.058 1.00 96.56 165 GLY A CA 1
ATOM 1234 C C . GLY A 1 165 ? -20.283 3.494 12.284 1.00 96.56 165 GLY A C 1
ATOM 1235 O O . GLY A 1 165 ? -20.678 3.228 13.415 1.00 96.56 165 GLY A O 1
ATOM 1236 N N . LEU A 1 166 ? -19.143 4.152 12.069 1.00 96.81 166 LEU A N 1
ATOM 1237 C CA . LEU A 1 166 ? -18.207 4.610 13.102 1.00 96.81 166 LEU A CA 1
ATOM 1238 C C . LEU A 1 166 ? -18.425 6.095 13.459 1.00 96.81 166 LEU A C 1
ATOM 1240 O O . LEU A 1 166 ? -17.517 6.780 13.931 1.00 96.81 166 LEU A O 1
ATOM 1244 N N . THR A 1 167 ? -19.628 6.618 13.207 1.00 93.88 167 THR A N 1
ATOM 1245 C CA . THR A 1 167 ? -19.972 8.036 13.379 1.00 93.88 167 THR A CA 1
ATOM 1246 C C . THR A 1 167 ? -19.611 8.550 14.773 1.00 93.88 167 THR A C 1
ATOM 1248 O O . THR A 1 167 ? -19.948 7.923 15.775 1.00 93.88 167 THR A O 1
ATOM 1251 N N . GLY A 1 168 ? -18.962 9.714 14.835 1.00 93.06 168 GLY A N 1
ATOM 1252 C CA . GLY A 1 168 ? -18.487 10.320 16.085 1.00 93.06 168 GLY A CA 1
ATOM 1253 C C . GLY A 1 168 ? -17.028 10.002 16.428 1.00 93.06 168 GLY A C 1
ATOM 1254 O O . GLY A 1 168 ? -16.459 10.689 17.273 1.00 93.06 168 GLY A O 1
ATOM 1255 N N . ILE A 1 169 ? -16.399 9.037 15.748 1.00 97.44 169 ILE A N 1
ATOM 1256 C CA . ILE A 1 169 ? -14.967 8.747 15.900 1.00 97.44 169 ILE A CA 1
ATOM 1257 C C . ILE A 1 169 ? -14.156 9.705 15.006 1.00 97.44 169 ILE A C 1
ATOM 1259 O O . ILE A 1 169 ? -14.455 9.824 13.812 1.00 97.44 169 ILE A O 1
ATOM 1263 N N . PRO A 1 170 ? -13.131 10.402 15.536 1.00 96.94 170 PRO A N 1
ATOM 1264 C CA . PRO A 1 170 ? -12.296 11.294 14.741 1.00 96.94 170 PRO A CA 1
ATOM 1265 C C . PRO A 1 170 ? -11.517 10.520 13.673 1.00 96.94 170 PRO A C 1
ATOM 1267 O O . PRO A 1 170 ? -10.916 9.480 13.950 1.00 96.94 170 PRO A O 1
ATOM 1270 N N . ALA A 1 171 ? -11.491 11.063 12.454 1.00 97.81 171 ALA A N 1
ATOM 1271 C CA . ALA A 1 171 ? -10.814 10.465 11.311 1.00 97.81 171 ALA A CA 1
ATOM 1272 C C . ALA A 1 171 ? -9.846 11.446 10.653 1.00 97.81 171 ALA A C 1
ATOM 1274 O O . ALA A 1 171 ? -10.207 12.594 10.392 1.00 97.81 171 ALA A O 1
ATOM 1275 N N . VAL A 1 172 ? -8.635 10.986 10.345 1.00 97.62 172 VAL A N 1
ATOM 1276 C CA . VAL A 1 172 ? -7.610 11.796 9.675 1.00 97.62 172 VAL A CA 1
ATOM 1277 C C . VAL A 1 172 ? -7.117 11.074 8.429 1.00 97.62 172 VAL A C 1
ATOM 1279 O O . VAL A 1 172 ? -6.778 9.892 8.482 1.00 97.62 172 VAL A O 1
ATOM 1282 N N . ARG A 1 173 ? -7.062 11.800 7.306 1.00 97.31 173 ARG A N 1
ATOM 1283 C CA . ARG A 1 173 ? -6.393 11.349 6.082 1.00 97.31 173 ARG A CA 1
ATOM 1284 C C . ARG A 1 173 ? -4.936 11.795 6.109 1.00 97.31 173 ARG A C 1
ATOM 1286 O O . ARG A 1 173 ? -4.664 12.976 6.305 1.00 97.31 173 ARG A O 1
ATOM 1293 N N . SER A 1 174 ? -4.018 10.867 5.883 1.00 95.94 174 SER A N 1
ATOM 1294 C CA . SER A 1 174 ? -2.611 11.156 5.597 1.00 95.94 174 SER A CA 1
ATOM 1295 C C . SER A 1 174 ? -2.307 10.823 4.144 1.00 95.94 174 SER A C 1
ATOM 1297 O O . SER A 1 174 ? -2.779 9.804 3.644 1.00 95.94 174 SER A O 1
ATOM 1299 N N . GLU A 1 175 ? -1.485 11.646 3.502 1.00 94.75 175 GLU A N 1
ATOM 1300 C CA . GLU A 1 175 ? -1.014 11.444 2.135 1.00 94.75 175 GLU A CA 1
ATOM 1301 C C . GLU A 1 175 ? 0.478 11.787 2.063 1.00 94.75 175 GLU A C 1
ATOM 1303 O O . GLU A 1 175 ? 0.897 12.876 2.450 1.00 94.75 175 GLU A O 1
ATOM 1308 N N . THR A 1 176 ? 1.284 10.828 1.612 1.00 95.00 176 THR A N 1
ATOM 1309 C CA . THR A 1 176 ? 2.752 10.920 1.509 1.00 95.00 176 THR A CA 1
ATOM 1310 C C . THR A 1 176 ? 3.253 10.103 0.312 1.00 95.00 176 THR A C 1
ATOM 1312 O O . THR A 1 176 ? 4.180 9.286 0.406 1.00 95.00 176 THR A O 1
ATOM 1315 N N . ALA A 1 177 ? 2.601 10.287 -0.837 1.00 93.44 177 ALA A N 1
ATOM 1316 C CA . ALA A 1 177 ? 2.868 9.543 -2.065 1.00 93.44 177 ALA A CA 1
ATOM 1317 C C . ALA A 1 177 ? 2.821 8.010 -1.847 1.00 93.44 177 ALA A C 1
ATOM 1319 O O . ALA A 1 177 ? 1.948 7.495 -1.142 1.00 93.44 177 ALA A O 1
ATOM 1320 N N . SER A 1 178 ? 3.792 7.253 -2.370 1.00 92.75 178 SER A N 1
ATOM 1321 C CA . SER A 1 178 ? 3.862 5.790 -2.203 1.00 92.75 178 SER A CA 1
ATOM 1322 C C . SER A 1 178 ? 4.036 5.322 -0.751 1.00 92.75 178 SER A C 1
ATOM 1324 O O . SER A 1 178 ? 3.855 4.139 -0.470 1.00 92.75 178 SER A O 1
ATOM 1326 N N . SER A 1 179 ? 4.374 6.221 0.182 1.00 95.75 179 SER A N 1
ATOM 1327 C CA . SER A 1 179 ? 4.505 5.893 1.609 1.00 95.75 179 SER A CA 1
ATOM 1328 C C . SER A 1 179 ? 3.215 6.088 2.412 1.00 95.75 179 SER A C 1
ATOM 1330 O O . SER A 1 179 ? 3.197 5.791 3.604 1.00 95.75 179 SER A O 1
ATOM 1332 N N . THR A 1 180 ? 2.118 6.493 1.765 1.00 96.94 180 THR A N 1
ATOM 1333 C CA . THR A 1 180 ? 0.839 6.850 2.402 1.00 96.94 180 THR A CA 1
ATOM 1334 C C . THR A 1 180 ? 0.320 5.805 3.393 1.00 96.94 180 THR A C 1
ATOM 1336 O O . THR A 1 180 ? -0.051 6.152 4.515 1.00 96.94 180 THR A O 1
ATOM 1339 N N . GLY A 1 181 ? 0.348 4.515 3.039 1.00 95.75 181 GLY A N 1
ATOM 1340 C CA . GLY A 1 181 ? -0.069 3.449 3.959 1.00 95.75 181 GLY A CA 1
ATOM 1341 C C . GLY A 1 181 ? 0.835 3.330 5.194 1.00 95.75 181 GLY A C 1
ATOM 1342 O O . GLY A 1 181 ? 0.351 3.130 6.308 1.00 95.75 181 GLY A O 1
ATOM 1343 N N . ALA A 1 182 ? 2.147 3.514 5.021 1.00 96.94 182 ALA A N 1
ATOM 1344 C CA . ALA A 1 182 ? 3.101 3.515 6.126 1.00 96.94 182 ALA A CA 1
ATOM 1345 C C . ALA A 1 182 ? 2.961 4.770 6.997 1.00 96.94 182 ALA A C 1
ATOM 1347 O O . ALA A 1 182 ? 3.062 4.669 8.216 1.00 96.94 182 ALA A O 1
ATOM 1348 N N . SER A 1 183 ? 2.675 5.931 6.403 1.00 97.50 183 SER A N 1
ATOM 1349 C CA . SER A 1 183 ? 2.385 7.162 7.142 1.00 97.50 183 SER A CA 1
ATOM 1350 C C . SER A 1 183 ? 1.097 7.054 7.954 1.00 97.50 183 SER A C 1
ATOM 1352 O O . SER A 1 183 ? 1.079 7.479 9.103 1.00 97.50 183 SER A O 1
ATOM 1354 N N . ALA A 1 184 ? 0.057 6.399 7.433 1.00 98.19 184 ALA A N 1
ATOM 1355 C CA . ALA A 1 184 ? -1.142 6.115 8.219 1.00 98.19 184 ALA A CA 1
ATOM 1356 C C . ALA A 1 184 ? -0.818 5.226 9.438 1.00 98.19 184 ALA A C 1
ATOM 1358 O O . ALA A 1 184 ? -1.225 5.512 10.563 1.00 98.19 184 ALA A O 1
ATOM 1359 N N . LEU A 1 185 ? -0.009 4.180 9.259 1.00 97.94 185 LEU A N 1
ATOM 1360 C CA . LEU A 1 185 ? 0.432 3.354 10.387 1.00 97.94 185 LEU A CA 1
ATOM 1361 C C . LEU A 1 185 ? 1.324 4.132 11.374 1.00 97.94 185 LEU A C 1
ATOM 1363 O O . LEU A 1 185 ? 1.210 3.947 12.585 1.00 97.94 185 LEU A O 1
ATOM 1367 N N . HIS A 1 186 ? 2.194 5.007 10.866 1.00 97.62 186 HIS A N 1
ATOM 1368 C CA . HIS A 1 186 ? 3.068 5.874 11.656 1.00 97.62 186 HIS A CA 1
ATOM 1369 C C . HIS A 1 186 ? 2.267 6.807 12.572 1.00 97.62 186 HIS A C 1
ATOM 1371 O O . HIS A 1 186 ? 2.532 6.855 13.772 1.00 97.62 186 HIS A O 1
ATOM 1377 N N . GLU A 1 187 ? 1.251 7.490 12.044 1.00 97.94 187 GLU A N 1
ATOM 1378 C CA . GLU A 1 187 ? 0.390 8.369 12.845 1.00 97.94 187 GLU A CA 1
ATOM 1379 C C . GLU A 1 187 ? -0.416 7.583 13.889 1.00 97.94 187 GLU A C 1
ATOM 1381 O O . GLU A 1 187 ? -0.478 7.974 15.057 1.00 97.94 187 GLU A O 1
ATOM 1386 N N . ALA A 1 188 ? -0.965 6.423 13.513 1.00 98.19 188 ALA A N 1
ATOM 1387 C CA . ALA A 1 188 ? -1.685 5.555 14.445 1.00 98.19 188 ALA A CA 1
ATOM 1388 C C . ALA A 1 188 ? -0.795 5.057 15.594 1.00 98.19 188 ALA A C 1
ATOM 1390 O O . ALA A 1 188 ? -1.229 5.021 16.748 1.00 98.19 188 ALA A O 1
ATOM 1391 N N . TYR A 1 189 ? 0.469 4.731 15.300 1.00 98.19 189 TYR A N 1
ATOM 1392 C CA . TYR A 1 189 ? 1.452 4.377 16.320 1.00 98.19 189 TYR A CA 1
ATOM 1393 C C . TYR A 1 189 ? 1.623 5.503 17.343 1.00 98.19 189 TYR A C 1
ATOM 1395 O O . TYR A 1 189 ? 1.563 5.234 18.542 1.00 98.19 189 TYR A O 1
ATOM 1403 N N . TYR A 1 190 ? 1.792 6.755 16.904 1.00 97.44 190 TYR A N 1
ATOM 1404 C CA . TYR A 1 190 ? 1.980 7.871 17.836 1.00 97.44 190 TYR A CA 1
ATOM 1405 C C . TYR A 1 190 ? 0.741 8.168 18.672 1.00 97.44 190 TYR A C 1
ATOM 1407 O O . TYR A 1 190 ? 0.899 8.472 19.852 1.00 97.44 190 TYR A O 1
ATOM 1415 N N . LYS A 1 191 ? -0.465 8.013 18.116 1.00 97.56 191 LYS A N 1
ATOM 1416 C CA . LYS A 1 191 ? -1.719 8.154 18.875 1.00 97.56 191 LYS A CA 1
ATOM 1417 C C . LYS A 1 191 ? -1.809 7.164 20.037 1.00 97.56 191 LYS A C 1
ATOM 1419 O O . LYS A 1 191 ? -2.181 7.545 21.144 1.00 97.56 191 LYS A O 1
ATOM 1424 N N . ILE A 1 192 ? -1.415 5.909 19.817 1.00 97.69 192 ILE A N 1
ATOM 1425 C CA . ILE A 1 192 ? -1.414 4.896 20.883 1.00 97.69 192 ILE A CA 1
ATOM 1426 C C . ILE A 1 192 ? -0.242 5.126 21.843 1.00 97.69 192 ILE A C 1
ATOM 1428 O O . ILE A 1 192 ? -0.424 5.165 23.059 1.00 97.69 192 ILE A O 1
ATOM 1432 N N . ALA A 1 193 ? 0.966 5.321 21.311 1.00 97.50 193 ALA A N 1
ATOM 1433 C CA . ALA A 1 193 ? 2.190 5.455 22.098 1.00 97.50 193 ALA A CA 1
ATOM 1434 C C . ALA A 1 193 ? 2.175 6.680 23.031 1.00 97.50 193 ALA A C 1
ATOM 1436 O O . ALA A 1 193 ? 2.720 6.607 24.137 1.00 97.50 193 ALA A O 1
ATOM 1437 N N . SER A 1 194 ? 1.546 7.785 22.610 1.00 96.44 194 SER A N 1
ATOM 1438 C CA . SER A 1 194 ? 1.363 9.001 23.417 1.00 96.44 194 SER A CA 1
ATOM 1439 C C . SER A 1 194 ? 0.285 8.855 24.496 1.00 96.44 194 SER A C 1
ATOM 1441 O O . SER A 1 194 ? 0.259 9.636 25.445 1.00 96.44 194 SER A O 1
ATOM 1443 N N . GLY A 1 195 ? -0.587 7.851 24.367 1.00 95.31 195 GLY A N 1
ATOM 1444 C CA . GLY A 1 195 ? -1.765 7.668 25.206 1.00 95.31 195 GLY A CA 1
ATOM 1445 C C . GLY A 1 195 ? -2.981 8.501 24.795 1.00 95.31 195 GLY A C 1
ATOM 1446 O O . GLY A 1 195 ? -3.952 8.486 25.544 1.00 95.31 195 GLY A O 1
ATOM 1447 N N . GLU A 1 196 ? -2.944 9.188 23.645 1.00 96.00 196 GLU A N 1
ATOM 1448 C CA . GLU A 1 196 ? -4.096 9.896 23.055 1.00 96.00 196 GLU A CA 1
ATOM 1449 C C . GLU A 1 196 ? -5.242 8.933 22.707 1.00 96.00 196 GLU A C 1
ATOM 1451 O O . GLU A 1 196 ? -6.406 9.278 22.882 1.00 96.00 196 GLU A O 1
ATOM 1456 N N . ALA A 1 197 ? -4.907 7.725 22.250 1.00 97.56 197 ALA A N 1
ATOM 1457 C CA . ALA A 1 197 ? -5.845 6.656 21.925 1.00 97.56 197 ALA A CA 1
ATOM 1458 C C . ALA A 1 197 ? -5.423 5.336 22.590 1.00 97.56 197 ALA A C 1
ATOM 1460 O O . ALA A 1 197 ? -4.240 5.098 22.847 1.00 97.56 197 ALA A O 1
ATOM 1461 N N . GLU A 1 198 ? -6.378 4.448 22.847 1.00 97.00 198 GLU A N 1
ATOM 1462 C CA . GLU A 1 198 ? -6.114 3.053 23.219 1.00 97.00 198 GLU A CA 1
ATOM 1463 C C . GLU A 1 198 ? -6.218 2.125 22.008 1.00 97.00 198 GLU A C 1
ATOM 1465 O O . GLU A 1 198 ? -5.486 1.139 21.908 1.00 97.00 198 GLU A O 1
ATOM 1470 N N . SER A 1 199 ? -7.088 2.468 21.059 1.00 97.75 199 SER A N 1
ATOM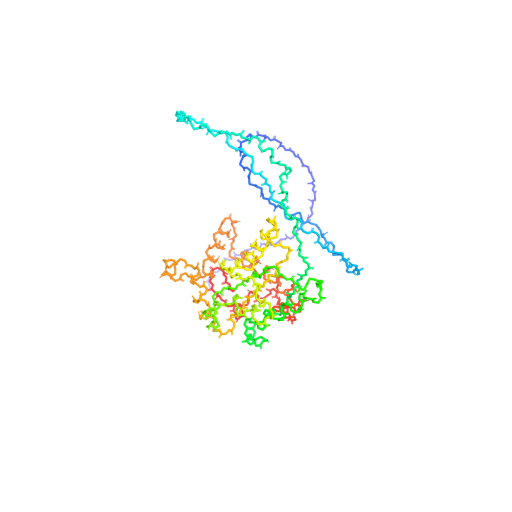 1471 C CA . SER A 1 199 ? -7.356 1.694 19.852 1.00 97.75 199 SER A CA 1
ATOM 1472 C C . SER A 1 199 ? -7.515 2.611 18.639 1.00 97.75 199 SER A C 1
ATOM 1474 O O . SER A 1 199 ? -8.272 3.579 18.658 1.00 97.75 199 SER A O 1
ATOM 1476 N N . VAL A 1 200 ? -6.796 2.306 17.558 1.00 98.44 200 VAL A N 1
ATOM 1477 C CA . VAL A 1 200 ? -6.853 3.074 16.306 1.00 98.44 200 VAL A CA 1
ATOM 1478 C C . VAL A 1 200 ? -7.096 2.120 15.147 1.00 98.44 200 VAL A C 1
ATOM 1480 O O . VAL A 1 200 ? -6.357 1.149 14.977 1.00 98.44 200 VAL A O 1
ATOM 1483 N N . LEU A 1 201 ? -8.120 2.401 14.342 1.00 98.50 201 LEU A N 1
ATOM 1484 C CA . LEU A 1 201 ? -8.349 1.702 13.081 1.00 98.50 201 LEU A CA 1
ATOM 1485 C C . LEU A 1 201 ? -7.498 2.351 11.987 1.00 98.50 201 LEU A C 1
ATOM 1487 O O . LEU A 1 201 ? -7.602 3.553 11.760 1.00 98.50 201 LEU A O 1
ATOM 1491 N N . VAL A 1 202 ? -6.690 1.560 11.284 1.00 98.62 202 VAL A N 1
ATOM 1492 C CA . VAL A 1 202 ? -5.901 2.032 10.138 1.00 98.62 202 VAL A CA 1
ATOM 1493 C C . VAL A 1 202 ? -6.473 1.440 8.859 1.00 98.62 202 VAL A C 1
ATOM 1495 O O . VAL A 1 202 ? -6.526 0.221 8.708 1.00 98.62 202 VAL A O 1
ATOM 1498 N N . LEU A 1 203 ? -6.884 2.303 7.933 1.00 98.44 203 LEU A N 1
ATOM 1499 C CA . LEU A 1 203 ? -7.390 1.928 6.615 1.00 98.44 203 LEU A CA 1
ATOM 1500 C C . LEU A 1 203 ? -6.431 2.469 5.561 1.00 98.44 203 LEU A C 1
ATOM 1502 O O . LEU A 1 203 ? -6.204 3.671 5.497 1.00 98.44 203 LEU A O 1
ATOM 1506 N N . GLY A 1 204 ? -5.855 1.593 4.743 1.00 97.38 204 GLY A N 1
ATOM 1507 C CA . GLY A 1 204 ? -4.920 1.969 3.685 1.00 97.38 204 GLY A CA 1
ATOM 1508 C C . GLY A 1 204 ? -5.256 1.251 2.388 1.00 97.38 204 GLY A C 1
ATOM 1509 O O . GLY A 1 204 ? -5.496 0.045 2.405 1.00 97.38 204 GLY A O 1
ATOM 1510 N N . GLY A 1 205 ? -5.313 1.974 1.272 1.00 95.69 205 GLY A N 1
ATOM 1511 C CA . GLY A 1 205 ? -5.736 1.383 0.005 1.00 95.69 205 GLY A CA 1
ATOM 1512 C C . GLY A 1 205 ? -5.904 2.407 -1.103 1.00 95.69 205 GLY A C 1
ATOM 1513 O O . GLY A 1 205 ? -5.990 3.600 -0.840 1.00 95.69 205 GLY A O 1
ATOM 1514 N N . GLU A 1 206 ? -5.951 1.910 -2.338 1.00 95.00 206 GLU A N 1
ATOM 1515 C CA . GLU A 1 206 ? -5.991 2.737 -3.541 1.00 95.00 206 GLU A CA 1
ATOM 1516 C C . GLU A 1 206 ? -6.816 2.059 -4.639 1.00 95.00 206 GLU A C 1
ATOM 1518 O O . GLU A 1 206 ? -6.790 0.829 -4.778 1.00 95.00 206 GLU A O 1
ATOM 1523 N N . ARG A 1 207 ? -7.516 2.850 -5.459 1.00 94.12 207 ARG A N 1
ATOM 1524 C CA . ARG A 1 207 ? -8.229 2.365 -6.653 1.00 94.12 207 ARG A CA 1
ATOM 1525 C C . ARG A 1 207 ? -7.830 3.166 -7.882 1.00 94.12 207 ARG A C 1
ATOM 1527 O O . ARG A 1 207 ? -8.459 4.143 -8.251 1.00 94.12 207 ARG A O 1
ATOM 1534 N N . MET A 1 208 ? -6.808 2.671 -8.573 1.00 94.44 208 MET A N 1
ATOM 1535 C CA . MET A 1 208 ? -6.198 3.374 -9.711 1.00 94.44 208 MET A CA 1
ATOM 1536 C C . MET A 1 208 ? -6.724 2.914 -11.077 1.00 94.44 208 MET A C 1
ATOM 1538 O O . MET A 1 208 ? -6.452 3.537 -12.098 1.00 94.44 208 MET A O 1
ATOM 1542 N N . LYS A 1 209 ? -7.450 1.789 -11.126 1.00 93.25 209 LYS A N 1
ATOM 1543 C CA . LYS A 1 209 ? -7.949 1.176 -12.375 1.00 93.25 209 LYS A CA 1
ATOM 1544 C C . LYS A 1 209 ? -9.232 1.820 -12.914 1.00 93.25 209 LYS A C 1
ATOM 1546 O O . LYS A 1 209 ? -9.841 1.291 -13.837 1.00 93.25 209 LYS A O 1
ATOM 1551 N N . THR A 1 210 ? -9.635 2.949 -12.345 1.00 91.25 210 THR A N 1
ATOM 1552 C CA . THR A 1 210 ? -10.738 3.798 -12.813 1.00 91.25 210 THR A CA 1
ATOM 1553 C C . THR A 1 210 ? -10.352 4.651 -14.023 1.00 91.25 210 THR A C 1
ATOM 1555 O O . THR A 1 210 ? -11.231 5.113 -14.746 1.00 91.25 210 THR A O 1
ATOM 1558 N N . VAL A 1 211 ? -9.051 4.824 -14.275 1.00 93.62 211 VAL A N 1
ATOM 1559 C CA . VAL A 1 211 ? -8.494 5.591 -15.395 1.00 93.62 211 VAL A CA 1
ATOM 1560 C C . VAL A 1 211 ? -7.522 4.736 -16.216 1.00 93.62 211 VAL A C 1
ATOM 1562 O O . VAL A 1 211 ? -7.078 3.669 -15.782 1.00 93.62 211 VAL A O 1
ATOM 1565 N N . ASN A 1 212 ? -7.197 5.183 -17.432 1.00 93.94 212 ASN A N 1
ATOM 1566 C CA . ASN A 1 212 ? -6.198 4.512 -18.265 1.00 93.94 212 ASN A CA 1
ATOM 1567 C C . ASN A 1 212 ? -4.763 4.793 -17.762 1.00 93.94 212 ASN A C 1
ATOM 1569 O O . ASN A 1 212 ? -4.542 5.653 -16.909 1.00 93.94 212 ASN A O 1
ATOM 1573 N N . THR A 1 213 ? -3.778 4.061 -18.293 1.00 91.19 213 THR A N 1
ATOM 1574 C CA . THR A 1 213 ? -2.375 4.177 -17.860 1.00 91.19 213 THR A CA 1
ATOM 1575 C C . THR A 1 213 ? -1.812 5.584 -18.044 1.00 91.19 213 THR A C 1
ATOM 1577 O O . THR A 1 213 ? -1.124 6.064 -17.154 1.00 91.19 213 THR A O 1
ATOM 1580 N N . GLU A 1 214 ? -2.117 6.257 -19.154 1.00 91.06 214 GLU A N 1
ATOM 1581 C CA . GLU A 1 214 ? -1.614 7.607 -19.439 1.00 91.06 214 GLU A CA 1
ATOM 1582 C C . GLU A 1 214 ? -2.095 8.618 -18.391 1.00 91.06 214 GLU A C 1
ATOM 1584 O O . GLU A 1 214 ? -1.292 9.348 -17.807 1.00 91.06 214 GLU A O 1
ATOM 1589 N N . VAL A 1 215 ? -3.394 8.596 -18.080 1.00 93.94 215 VAL A N 1
ATOM 1590 C CA . VAL A 1 215 ? -3.993 9.449 -17.049 1.00 93.94 215 VAL A CA 1
ATOM 1591 C C . VAL A 1 215 ? -3.435 9.099 -15.671 1.00 93.94 215 VAL A C 1
ATOM 1593 O O . VAL A 1 215 ? -3.037 10.000 -14.937 1.00 93.94 215 VAL A O 1
ATOM 1596 N N . ALA A 1 216 ? -3.321 7.811 -15.329 1.00 93.56 216 ALA A N 1
ATOM 1597 C CA . ALA A 1 216 ? -2.710 7.394 -14.066 1.00 93.56 216 ALA A CA 1
ATOM 1598 C C . ALA A 1 216 ? -1.261 7.893 -13.943 1.00 93.56 216 ALA A C 1
ATOM 1600 O O . ALA A 1 216 ? -0.881 8.432 -12.906 1.00 93.56 216 ALA A O 1
ATOM 1601 N N . THR A 1 217 ? -0.453 7.773 -14.999 1.00 91.00 217 THR A N 1
ATOM 1602 C CA . THR A 1 217 ? 0.921 8.291 -15.024 1.00 91.00 217 THR A CA 1
ATOM 1603 C C . THR A 1 217 ? 0.951 9.806 -14.848 1.00 91.00 217 THR A C 1
ATOM 1605 O O . THR A 1 217 ? 1.804 10.303 -14.111 1.00 91.00 217 THR A O 1
ATOM 1608 N N . ALA A 1 218 ? 0.026 10.544 -15.465 1.00 90.62 218 ALA A N 1
ATOM 1609 C CA . ALA A 1 218 ? -0.069 11.993 -15.309 1.00 90.62 218 ALA A CA 1
ATOM 1610 C C . ALA A 1 218 ? -0.447 12.404 -13.875 1.00 90.62 218 ALA A C 1
ATOM 1612 O O . ALA A 1 218 ? 0.163 13.332 -13.341 1.00 90.62 218 ALA A O 1
ATOM 1613 N N . ILE A 1 219 ? -1.396 11.701 -13.242 1.00 93.31 219 ILE A N 1
ATOM 1614 C CA . ILE A 1 219 ? -1.781 11.914 -11.836 1.00 93.31 219 ILE A CA 1
ATOM 1615 C C . ILE A 1 219 ? -0.571 11.674 -10.930 1.00 93.31 219 ILE A C 1
ATOM 1617 O O . ILE A 1 219 ? -0.127 12.597 -10.257 1.00 93.31 219 ILE A O 1
ATOM 1621 N N . LEU A 1 220 ? 0.044 10.490 -11.006 1.00 91.69 220 LEU A N 1
ATOM 1622 C CA . LEU A 1 220 ? 1.194 10.122 -10.168 1.00 91.69 220 LEU A CA 1
ATOM 1623 C C . LEU A 1 220 ? 2.406 11.032 -10.375 1.00 91.69 220 LEU A C 1
ATOM 1625 O O . LEU A 1 220 ? 3.182 11.276 -9.452 1.00 91.69 220 LEU A O 1
ATOM 1629 N N . SER A 1 221 ? 2.596 11.546 -11.591 1.00 90.19 221 SER A N 1
ATOM 1630 C CA . SER A 1 221 ? 3.702 12.461 -11.865 1.00 90.19 221 SER A CA 1
ATOM 1631 C C . SER A 1 221 ? 3.536 13.786 -11.122 1.00 90.19 221 SER A C 1
ATOM 1633 O O . SER A 1 221 ? 4.527 14.476 -10.937 1.00 90.19 221 SER A O 1
ATOM 1635 N N . LYS A 1 222 ? 2.345 14.152 -10.624 1.00 90.56 222 LYS A N 1
ATOM 1636 C CA . LYS A 1 222 ? 2.166 15.359 -9.794 1.00 90.56 222 LYS A CA 1
ATOM 1637 C C . LYS A 1 222 ? 2.955 15.305 -8.479 1.00 90.56 222 LYS A C 1
ATOM 1639 O O . LYS A 1 222 ? 3.213 16.363 -7.914 1.00 90.56 222 LYS A O 1
ATOM 1644 N N . SER A 1 223 ? 3.402 14.123 -8.038 1.00 90.31 223 SER A N 1
ATOM 1645 C CA . SER A 1 223 ? 4.361 13.976 -6.931 1.00 90.31 223 SER A CA 1
ATOM 1646 C C . SER A 1 223 ? 5.808 14.348 -7.305 1.00 90.31 223 SER A C 1
ATOM 1648 O O . SER A 1 223 ? 6.658 14.425 -6.422 1.00 90.31 223 SER A O 1
ATOM 1650 N N . VAL A 1 224 ? 6.104 14.541 -8.595 1.00 91.56 224 VAL A N 1
ATOM 1651 C CA . VAL A 1 224 ? 7.383 15.047 -9.118 1.00 91.56 224 VAL A CA 1
ATOM 1652 C C . VAL A 1 224 ? 7.344 16.577 -9.172 1.00 91.56 224 VAL A C 1
ATOM 1654 O O . VAL A 1 224 ? 6.308 17.170 -9.512 1.00 91.56 224 VAL A O 1
ATOM 1657 N N . ASP A 1 225 ? 8.489 17.212 -8.906 1.00 93.38 225 ASP A N 1
ATOM 1658 C CA . ASP A 1 225 ? 8.636 18.662 -9.002 1.00 93.38 225 ASP A CA 1
ATOM 1659 C C . ASP A 1 225 ? 8.177 19.185 -10.386 1.00 93.38 225 ASP A C 1
ATOM 1661 O O . ASP A 1 225 ? 8.458 18.560 -11.418 1.00 93.38 225 ASP A O 1
ATOM 1665 N N . PRO A 1 226 ? 7.428 20.303 -10.452 1.00 93.38 226 PRO A N 1
ATOM 1666 C CA . PRO A 1 226 ? 6.971 20.864 -11.721 1.00 93.38 226 PRO A CA 1
ATOM 1667 C C . PRO A 1 226 ? 8.090 21.140 -12.735 1.00 93.38 226 PRO A C 1
ATOM 1669 O O . PRO A 1 226 ? 7.863 20.948 -13.932 1.00 93.38 226 PRO A O 1
ATOM 1672 N N . GLU A 1 227 ? 9.280 21.555 -12.290 1.00 94.38 227 GLU A N 1
ATOM 1673 C CA . GLU A 1 227 ? 10.408 21.820 -13.187 1.00 94.38 227 GLU A CA 1
ATOM 1674 C C . GLU A 1 227 ? 10.947 20.523 -13.791 1.00 94.38 227 GLU A C 1
ATOM 1676 O O . GLU A 1 227 ? 11.173 20.460 -14.997 1.00 94.38 227 GLU A O 1
ATOM 1681 N N . GLU A 1 228 ? 11.062 19.450 -13.008 1.00 92.50 228 GLU A N 1
ATOM 1682 C CA . GLU A 1 228 ? 11.450 18.133 -13.526 1.00 92.50 228 GLU A CA 1
ATOM 1683 C C . GLU A 1 228 ? 10.413 17.611 -14.533 1.00 92.50 228 GLU A C 1
ATOM 1685 O O . GLU A 1 228 ? 10.757 17.179 -15.639 1.00 92.50 228 GLU A O 1
ATOM 1690 N N . ARG A 1 229 ? 9.119 17.731 -14.212 1.00 92.19 229 ARG A N 1
ATOM 1691 C CA . ARG A 1 229 ? 8.041 17.347 -15.137 1.00 92.19 229 ARG A CA 1
ATOM 1692 C C . ARG A 1 229 ? 8.072 18.116 -16.449 1.00 92.19 229 ARG A C 1
ATOM 1694 O O . ARG A 1 229 ? 7.743 17.546 -17.489 1.00 92.19 229 ARG A O 1
ATOM 1701 N N . ARG A 1 230 ? 8.469 19.390 -16.428 1.00 90.94 230 ARG A N 1
ATOM 1702 C CA . ARG A 1 230 ? 8.573 20.228 -17.631 1.00 90.94 230 ARG A CA 1
ATOM 1703 C C . ARG A 1 230 ? 9.593 19.685 -18.635 1.00 90.94 230 ARG A C 1
ATOM 1705 O O . ARG A 1 230 ? 9.420 19.887 -19.834 1.00 90.94 230 ARG A O 1
ATOM 1712 N N . PHE A 1 231 ? 10.604 18.955 -18.167 1.00 91.25 231 PHE A N 1
ATOM 1713 C CA . PHE A 1 231 ? 11.562 18.241 -19.018 1.00 91.25 231 PHE A CA 1
ATOM 1714 C C . PHE A 1 231 ? 11.084 16.842 -19.444 1.00 91.25 231 PHE A C 1
ATOM 1716 O O . PHE A 1 231 ? 11.830 16.108 -20.087 1.00 91.25 231 PHE A O 1
ATOM 1723 N N . GLY A 1 232 ? 9.841 16.473 -19.124 1.00 87.00 232 GLY A N 1
ATOM 1724 C CA . GLY A 1 232 ? 9.248 15.185 -19.479 1.00 87.00 232 GLY A CA 1
ATOM 1725 C C . GLY A 1 232 ? 9.553 14.060 -18.490 1.00 87.00 232 GLY A C 1
ATOM 1726 O O . GLY A 1 232 ? 9.313 12.896 -18.816 1.00 87.00 232 GLY A O 1
ATOM 1727 N N . PHE A 1 233 ? 10.068 14.363 -17.291 1.00 90.12 233 PHE A N 1
ATOM 1728 C CA . PHE A 1 233 ? 10.310 13.329 -16.289 1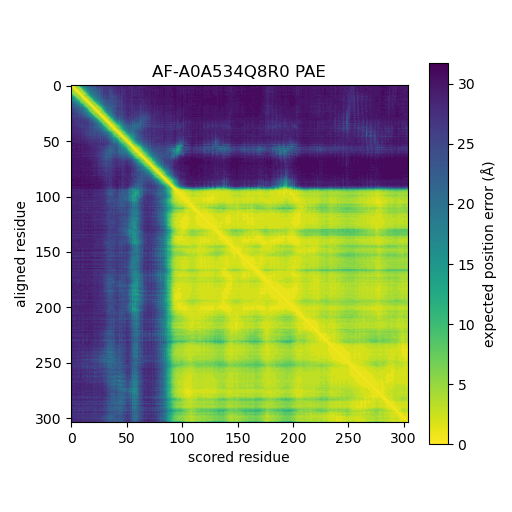.00 90.12 233 PHE A CA 1
ATOM 1729 C C . PHE A 1 233 ? 9.000 12.775 -15.725 1.00 90.12 233 PHE A C 1
ATOM 1731 O O . PHE A 1 233 ? 8.209 13.476 -15.095 1.00 90.12 233 PHE A O 1
ATOM 1738 N N . THR A 1 234 ? 8.805 11.476 -15.937 1.00 90.19 234 THR A N 1
ATOM 1739 C CA . THR A 1 234 ? 7.801 10.659 -15.253 1.00 90.19 234 THR A CA 1
ATOM 1740 C C . THR A 1 234 ? 8.448 9.931 -14.074 1.00 90.19 234 THR A C 1
ATOM 1742 O O . THR A 1 234 ? 9.670 9.762 -14.034 1.00 90.19 234 THR A O 1
ATOM 1745 N N . MET A 1 235 ? 7.645 9.427 -13.132 1.00 90.88 235 MET A N 1
ATOM 1746 C CA . MET A 1 235 ? 8.182 8.620 -12.025 1.00 90.88 235 MET A CA 1
ATOM 1747 C C . MET A 1 235 ? 9.024 7.416 -12.496 1.00 90.88 235 MET A C 1
ATOM 1749 O O . MET A 1 235 ? 10.147 7.264 -12.010 1.00 90.88 235 MET A O 1
ATOM 1753 N N . PRO A 1 236 ? 8.584 6.599 -13.479 1.00 92.56 236 PRO A N 1
ATOM 1754 C CA . PRO A 1 236 ? 9.433 5.548 -14.042 1.00 92.56 236 PRO A CA 1
ATOM 1755 C C . PRO A 1 236 ? 10.748 6.067 -14.637 1.00 92.56 236 PRO A C 1
ATOM 1757 O O . PRO A 1 236 ? 11.778 5.421 -14.465 1.00 92.56 236 PRO A O 1
ATOM 1760 N N . ALA A 1 237 ? 10.749 7.236 -15.288 1.00 93.12 237 ALA A N 1
ATOM 1761 C CA . ALA A 1 237 ? 11.970 7.826 -15.838 1.00 93.12 237 ALA A CA 1
ATOM 1762 C C . ALA A 1 237 ? 12.971 8.226 -14.740 1.00 93.12 237 ALA A C 1
ATOM 1764 O O . ALA A 1 237 ? 14.165 7.958 -14.871 1.00 93.12 237 ALA A O 1
ATOM 1765 N N . LEU A 1 238 ? 12.498 8.795 -13.627 1.00 94.38 238 LEU A N 1
ATOM 1766 C CA . LEU A 1 238 ? 13.352 9.117 -12.478 1.00 94.38 238 LEU A CA 1
ATOM 1767 C C . LEU A 1 238 ? 13.932 7.851 -11.830 1.00 94.38 238 LEU A C 1
ATOM 1769 O O . LEU A 1 238 ? 15.130 7.789 -11.550 1.00 94.38 238 LEU A O 1
ATOM 1773 N N . ILE A 1 239 ? 13.117 6.803 -11.662 1.00 94.88 239 ILE A N 1
ATOM 1774 C CA . ILE A 1 239 ? 13.586 5.498 -11.164 1.00 94.88 239 ILE A CA 1
ATOM 1775 C C . ILE A 1 239 ? 14.627 4.903 -12.120 1.00 94.88 239 ILE A C 1
ATOM 1777 O O . ILE A 1 239 ? 15.634 4.348 -11.673 1.00 94.88 239 ILE A O 1
ATOM 1781 N N . ALA A 1 240 ? 14.432 5.047 -13.431 1.00 95.94 240 ALA A N 1
ATOM 1782 C CA . ALA A 1 240 ? 15.378 4.582 -14.433 1.00 95.94 240 ALA A CA 1
ATOM 1783 C C . ALA A 1 240 ? 16.729 5.306 -14.323 1.00 95.94 240 ALA A C 1
ATOM 1785 O O . ALA A 1 240 ? 17.768 4.647 -14.322 1.00 95.94 240 ALA A O 1
ATOM 1786 N N . LEU A 1 241 ? 16.738 6.631 -14.130 1.00 96.06 241 LEU A N 1
ATOM 1787 C CA . LEU A 1 241 ? 17.969 7.400 -13.904 1.00 96.06 241 LEU A CA 1
ATOM 1788 C C . LEU A 1 241 ? 18.720 6.948 -12.645 1.00 96.06 241 LEU A C 1
ATOM 1790 O O . LEU A 1 241 ? 19.941 6.768 -12.691 1.00 96.06 241 LEU A O 1
ATOM 1794 N N . ILE A 1 242 ? 17.999 6.711 -11.544 1.00 96.75 242 ILE A N 1
ATOM 1795 C CA . ILE A 1 242 ? 18.578 6.172 -10.303 1.00 96.75 242 ILE A CA 1
ATOM 1796 C C . ILE A 1 242 ? 19.153 4.772 -10.551 1.00 96.75 242 ILE A C 1
ATOM 1798 O O . ILE A 1 242 ? 20.271 4.480 -10.131 1.00 96.75 242 ILE A O 1
ATOM 1802 N N . THR A 1 243 ? 18.435 3.926 -11.291 1.00 97.06 243 THR A N 1
ATOM 1803 C CA . THR A 1 243 ? 18.878 2.566 -11.637 1.00 97.06 243 THR A CA 1
ATOM 1804 C C . THR A 1 243 ? 20.156 2.592 -12.477 1.00 97.06 243 THR A C 1
ATOM 1806 O O . THR A 1 243 ? 21.090 1.847 -12.196 1.00 97.06 243 THR A O 1
ATOM 1809 N N . GLN A 1 244 ? 20.257 3.493 -13.459 1.00 96.62 244 GLN A N 1
ATOM 1810 C CA . GLN A 1 244 ? 21.484 3.666 -14.246 1.00 96.62 244 GLN A CA 1
ATOM 1811 C C . GLN A 1 244 ? 22.653 4.165 -13.391 1.00 96.62 244 GLN A C 1
ATOM 1813 O O . GLN A 1 244 ? 23.782 3.712 -13.570 1.00 96.62 244 GLN A O 1
ATOM 1818 N N . ALA A 1 245 ? 22.408 5.104 -12.471 1.00 97.62 245 ALA A N 1
ATOM 1819 C CA . ALA A 1 245 ? 23.435 5.567 -11.541 1.00 97.62 245 ALA A CA 1
ATOM 1820 C C . ALA A 1 245 ? 23.936 4.421 -10.651 1.00 97.62 245 ALA A C 1
ATOM 1822 O O . ALA A 1 245 ? 25.145 4.266 -10.486 1.00 97.62 245 ALA A O 1
ATOM 1823 N N . TRP A 1 246 ? 23.019 3.579 -10.173 1.00 97.44 246 TRP A N 1
ATOM 1824 C CA . TRP A 1 246 ? 23.334 2.391 -9.388 1.00 97.44 246 TRP A CA 1
ATOM 1825 C C . TRP A 1 246 ? 24.146 1.354 -10.179 1.00 97.44 246 TRP A C 1
ATOM 1827 O O . TRP A 1 246 ? 25.155 0.859 -9.680 1.00 97.44 246 TRP A O 1
ATOM 1837 N N . PHE A 1 247 ? 23.780 1.077 -11.437 1.00 97.19 247 PHE A N 1
ATOM 1838 C CA . PHE A 1 247 ? 24.566 0.203 -12.317 1.00 97.19 247 PHE A CA 1
ATOM 1839 C C . PHE A 1 247 ? 25.986 0.731 -12.532 1.00 97.19 247 PHE A C 1
ATOM 1841 O O . PHE A 1 247 ? 26.940 -0.035 -12.409 1.00 97.19 247 PHE A O 1
ATOM 1848 N N . ARG A 1 248 ? 26.146 2.041 -12.775 1.00 97.62 248 ARG A N 1
ATOM 1849 C CA . ARG A 1 248 ? 27.471 2.668 -12.920 1.00 97.62 248 ARG A CA 1
ATOM 1850 C C . ARG A 1 248 ? 28.310 2.561 -11.650 1.00 97.62 248 ARG A C 1
ATOM 1852 O O . ARG A 1 248 ? 29.495 2.268 -11.747 1.00 97.62 248 ARG A O 1
ATOM 1859 N N . GLU A 1 249 ? 27.715 2.784 -10.478 1.00 97.81 249 GLU A N 1
ATOM 1860 C CA . GLU A 1 249 ? 28.419 2.676 -9.191 1.00 97.81 249 GLU A CA 1
ATOM 1861 C C . GLU A 1 249 ? 28.926 1.250 -8.933 1.00 97.81 249 GLU A C 1
ATOM 1863 O O . GLU A 1 249 ? 30.016 1.068 -8.392 1.00 97.81 249 GLU A O 1
ATOM 1868 N N . LEU A 1 250 ? 28.165 0.239 -9.358 1.00 97.12 250 LEU A N 1
ATOM 1869 C CA . LEU A 1 250 ? 28.531 -1.170 -9.214 1.00 97.12 250 LEU A CA 1
ATOM 1870 C C . LEU A 1 250 ? 29.367 -1.730 -10.374 1.00 97.12 250 LEU A C 1
ATOM 1872 O O . LEU A 1 250 ? 29.789 -2.883 -10.303 1.00 97.12 250 LEU A O 1
ATOM 1876 N N . GLY A 1 251 ? 29.600 -0.951 -11.434 1.00 97.19 251 GLY A N 1
ATOM 1877 C CA . GLY A 1 251 ? 30.282 -1.424 -12.640 1.00 97.19 251 GLY A CA 1
ATOM 1878 C C . GLY A 1 251 ? 29.514 -2.520 -13.387 1.00 97.19 251 GLY A C 1
ATOM 1879 O O . GLY A 1 251 ? 30.137 -3.375 -14.010 1.00 97.19 251 GLY A O 1
ATOM 1880 N N . LEU A 1 252 ? 28.180 -2.524 -13.299 1.00 96.88 252 LEU A N 1
ATOM 1881 C CA . LEU A 1 252 ? 27.334 -3.467 -14.030 1.00 96.88 252 LEU A CA 1
ATOM 1882 C C . LEU A 1 252 ? 27.170 -3.004 -15.478 1.00 96.88 252 LEU A C 1
ATOM 1884 O O . LEU A 1 252 ? 26.788 -1.858 -15.730 1.00 96.88 252 LEU A O 1
ATOM 1888 N N . ASP A 1 253 ? 27.431 -3.908 -16.417 1.00 95.00 253 ASP A N 1
ATOM 1889 C CA . ASP A 1 253 ? 27.051 -3.713 -17.811 1.00 95.00 253 ASP A CA 1
ATOM 1890 C C . ASP A 1 253 ? 25.537 -3.921 -18.013 1.00 95.00 253 ASP A C 1
ATOM 1892 O O . ASP A 1 253 ? 24.792 -4.280 -17.094 1.00 95.00 253 ASP A O 1
ATOM 1896 N N . GLU A 1 254 ? 25.059 -3.636 -19.225 1.00 90.31 254 GLU A N 1
ATOM 1897 C CA . GLU A 1 254 ? 23.635 -3.713 -19.559 1.00 90.31 254 GLU A CA 1
ATOM 1898 C C . GLU A 1 254 ? 23.070 -5.131 -19.387 1.00 90.31 254 GLU A C 1
ATOM 1900 O O . GLU A 1 254 ? 21.959 -5.293 -18.877 1.00 90.31 254 GLU A O 1
ATOM 1905 N N . GLU A 1 255 ? 23.838 -6.158 -19.759 1.00 94.06 255 GLU A N 1
ATOM 1906 C CA . GLU A 1 255 ? 23.413 -7.554 -19.658 1.00 94.06 255 GLU A CA 1
ATOM 1907 C C . GLU A 1 255 ? 23.292 -7.986 -18.193 1.00 94.06 255 GLU A C 1
ATOM 1909 O O . GLU A 1 255 ? 22.253 -8.514 -17.782 1.00 94.06 255 GLU A O 1
ATOM 1914 N N . ALA A 1 256 ? 24.307 -7.703 -17.375 1.00 96.25 256 ALA A N 1
ATOM 1915 C CA . ALA A 1 256 ? 24.289 -7.977 -15.946 1.00 96.25 256 ALA A CA 1
ATOM 1916 C C . ALA A 1 256 ? 23.160 -7.208 -15.245 1.00 96.25 256 ALA A C 1
ATOM 1918 O O . ALA A 1 256 ? 22.435 -7.780 -14.426 1.00 96.25 256 ALA A O 1
ATOM 1919 N N . GLY A 1 257 ? 22.952 -5.938 -15.604 1.00 95.94 257 GLY A N 1
ATOM 1920 C CA . GLY A 1 257 ? 21.846 -5.125 -15.104 1.00 95.94 257 GLY A CA 1
ATOM 1921 C C . GLY A 1 257 ? 20.478 -5.725 -15.443 1.00 95.94 257 GLY A C 1
ATOM 1922 O O . GLY A 1 257 ? 19.642 -5.915 -14.554 1.00 95.94 257 GLY A O 1
ATOM 1923 N N . ALA A 1 258 ? 20.261 -6.106 -16.705 1.00 94.44 258 ALA A N 1
ATOM 1924 C CA . ALA A 1 258 ? 19.030 -6.758 -17.149 1.00 94.44 258 ALA A CA 1
ATOM 1925 C C . ALA A 1 258 ? 18.791 -8.093 -16.425 1.00 94.44 258 ALA A C 1
ATOM 1927 O O . ALA A 1 258 ? 17.669 -8.374 -15.998 1.00 94.44 258 ALA A O 1
ATOM 1928 N N . GLN A 1 259 ? 19.843 -8.891 -16.210 1.00 96.69 259 GLN A N 1
ATOM 1929 C CA . GLN A 1 259 ? 19.773 -10.139 -15.442 1.00 96.69 259 GLN A CA 1
ATOM 1930 C C . GLN A 1 259 ? 19.335 -9.909 -13.993 1.00 96.69 259 GLN A C 1
ATOM 1932 O O . GLN A 1 259 ? 18.504 -10.661 -13.476 1.00 96.69 259 GLN A O 1
ATOM 1937 N N . VAL A 1 260 ? 19.862 -8.875 -13.334 1.00 96.44 260 VAL A N 1
ATOM 1938 C CA . VAL A 1 260 ? 19.473 -8.521 -11.962 1.00 96.44 260 VAL A CA 1
ATOM 1939 C C . VAL A 1 260 ? 17.993 -8.138 -11.900 1.00 96.44 260 VAL A C 1
ATOM 1941 O O . VAL A 1 260 ? 17.257 -8.693 -11.079 1.00 96.44 260 VAL A O 1
ATOM 1944 N N . LEU A 1 261 ? 17.539 -7.249 -12.790 1.00 96.25 261 LEU A N 1
ATOM 1945 C CA . LEU A 1 261 ? 16.142 -6.800 -12.832 1.00 96.25 261 LEU A CA 1
ATOM 1946 C C . LEU A 1 261 ? 15.181 -7.960 -13.137 1.00 96.25 261 LEU A C 1
ATOM 1948 O O . LEU A 1 261 ? 14.189 -8.148 -12.428 1.00 96.25 261 LEU A O 1
ATOM 1952 N N . ALA A 1 262 ? 15.508 -8.796 -14.126 1.00 96.50 262 ALA A N 1
ATOM 1953 C CA . ALA A 1 262 ? 14.701 -9.954 -14.503 1.00 96.50 262 ALA A CA 1
ATOM 1954 C C . ALA A 1 262 ? 14.578 -10.971 -13.358 1.00 96.50 262 ALA A C 1
ATOM 1956 O O . ALA A 1 262 ? 13.488 -11.466 -13.077 1.00 96.50 262 ALA A O 1
ATOM 1957 N N . ARG A 1 263 ? 15.671 -11.262 -12.639 1.00 97.12 263 ARG A N 1
ATOM 1958 C CA . ARG A 1 263 ? 15.652 -12.202 -11.501 1.00 97.12 263 ARG A CA 1
ATOM 1959 C C . ARG A 1 263 ? 14.862 -11.663 -10.316 1.00 97.12 263 ARG A C 1
ATOM 1961 O O . ARG A 1 263 ? 14.163 -12.438 -9.660 1.00 97.12 263 ARG A O 1
ATOM 1968 N N . LEU A 1 264 ? 14.953 -10.357 -10.053 1.00 96.31 264 LEU A N 1
ATOM 1969 C CA . LEU A 1 264 ? 14.150 -9.701 -9.023 1.00 96.31 264 LEU A CA 1
ATOM 1970 C C . LEU A 1 264 ? 12.658 -9.861 -9.331 1.00 96.31 264 LEU A C 1
ATOM 1972 O O . LEU A 1 264 ? 11.898 -10.318 -8.472 1.00 96.31 264 LEU A O 1
ATOM 1976 N N . MET A 1 265 ? 12.257 -9.561 -10.568 1.00 95.69 265 MET A N 1
ATOM 1977 C CA . MET A 1 265 ? 10.855 -9.648 -10.956 1.00 95.69 265 MET A CA 1
ATOM 1978 C C . MET A 1 265 ? 10.346 -11.081 -11.061 1.00 95.69 265 MET A C 1
ATOM 1980 O O . MET A 1 265 ? 9.260 -11.365 -10.557 1.00 95.69 265 MET A O 1
ATOM 1984 N N . HIS A 1 266 ? 11.149 -12.002 -11.595 1.00 96.75 266 HIS A N 1
ATOM 1985 C CA . HIS A 1 266 ? 10.819 -13.426 -11.628 1.00 96.75 266 HIS A CA 1
ATOM 1986 C C . HIS A 1 266 ? 10.547 -13.963 -10.221 1.00 96.75 266 HIS A C 1
ATOM 1988 O O . HIS A 1 266 ? 9.539 -14.632 -9.992 1.00 96.75 266 HIS A O 1
ATOM 1994 N N . ARG A 1 267 ? 11.393 -13.609 -9.243 1.00 96.81 267 ARG A N 1
ATOM 1995 C CA . ARG A 1 267 ? 11.166 -13.971 -7.838 1.00 96.81 267 ARG A CA 1
ATOM 1996 C C . ARG A 1 267 ? 9.864 -13.370 -7.305 1.00 96.81 267 ARG A C 1
ATOM 1998 O O . ARG A 1 267 ? 9.117 -14.069 -6.622 1.00 96.81 267 ARG A O 1
ATOM 2005 N N . ALA A 1 268 ? 9.588 -12.100 -7.595 1.00 96.44 268 ALA A N 1
ATOM 2006 C CA . ALA A 1 268 ? 8.366 -11.437 -7.147 1.00 96.44 268 ALA A CA 1
ATOM 2007 C C . ALA A 1 268 ? 7.102 -12.092 -7.738 1.00 96.44 268 ALA A C 1
ATOM 2009 O O . ALA A 1 268 ? 6.177 -12.403 -6.987 1.00 96.44 268 ALA A O 1
ATOM 2010 N N . HIS A 1 269 ? 7.076 -12.377 -9.046 1.00 96.25 269 HIS A N 1
ATOM 2011 C CA . HIS A 1 269 ? 5.966 -13.086 -9.694 1.00 96.25 269 HIS A CA 1
ATOM 2012 C C . HIS A 1 269 ? 5.832 -14.525 -9.191 1.00 96.25 269 HIS A C 1
ATOM 2014 O O . HIS A 1 269 ? 4.715 -14.968 -8.941 1.00 96.25 269 HIS A O 1
ATOM 2020 N N . ALA A 1 270 ? 6.937 -15.239 -8.951 1.00 96.25 270 ALA A N 1
ATOM 2021 C CA . ALA A 1 270 ? 6.894 -16.582 -8.377 1.00 96.25 270 ALA A CA 1
ATOM 2022 C C . ALA A 1 270 ? 6.253 -16.589 -6.978 1.00 96.25 270 ALA A C 1
ATOM 2024 O O . ALA A 1 270 ? 5.402 -17.430 -6.698 1.00 96.25 270 ALA A O 1
ATOM 2025 N N . LEU A 1 271 ? 6.598 -15.634 -6.108 1.00 96.38 271 LEU A N 1
ATOM 2026 C CA . LEU A 1 271 ? 5.963 -15.498 -4.790 1.00 96.38 271 LEU A CA 1
ATOM 2027 C C . LEU A 1 271 ? 4.490 -15.074 -4.910 1.00 96.38 271 LEU A C 1
ATOM 2029 O O . LEU A 1 271 ? 3.624 -15.641 -4.244 1.00 96.38 271 LEU A O 1
ATOM 2033 N N . GLY A 1 272 ? 4.194 -14.112 -5.787 1.00 97.12 272 GLY A N 1
ATOM 2034 C CA . GLY A 1 272 ? 2.837 -13.622 -6.031 1.00 97.12 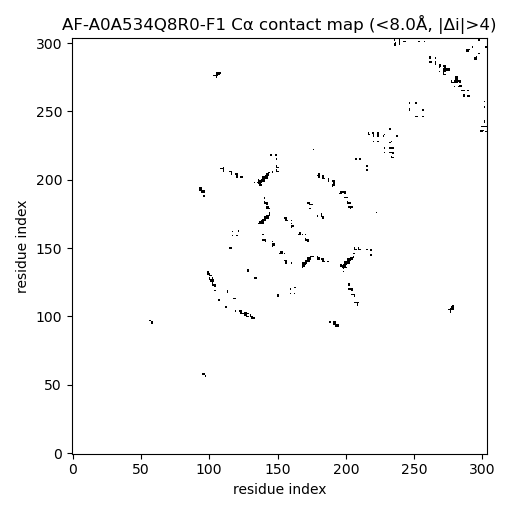272 GLY A CA 1
ATOM 2035 C C . GLY A 1 272 ? 1.899 -14.689 -6.598 1.00 97.12 272 GLY A C 1
ATOM 2036 O O . GLY A 1 272 ? 0.745 -14.767 -6.183 1.00 97.12 272 GLY A O 1
ATOM 2037 N N . ALA A 1 273 ? 2.393 -15.568 -7.470 1.00 97.50 273 ALA A N 1
ATOM 2038 C CA . ALA A 1 273 ? 1.603 -16.635 -8.081 1.00 97.50 273 ALA A CA 1
ATOM 2039 C C . ALA A 1 273 ? 1.008 -17.611 -7.054 1.00 97.50 273 ALA A C 1
ATOM 2041 O O . ALA A 1 273 ? -0.049 -18.185 -7.312 1.00 97.50 273 ALA A O 1
ATOM 2042 N N . HIS A 1 274 ? 1.629 -17.746 -5.878 1.00 96.62 274 HIS A N 1
ATOM 2043 C CA . HIS A 1 274 ? 1.156 -18.606 -4.789 1.00 96.62 274 HIS A CA 1
ATOM 2044 C C . HIS A 1 274 ? 0.301 -17.866 -3.745 1.00 96.62 274 HIS A C 1
ATOM 2046 O O . HIS A 1 274 ? -0.253 -18.504 -2.853 1.00 96.62 274 HIS A O 1
ATOM 2052 N N . ASN A 1 275 ? 0.170 -16.537 -3.836 1.00 97.62 275 ASN A N 1
ATOM 2053 C CA . ASN A 1 275 ? -0.610 -15.739 -2.892 1.00 97.62 275 ASN A CA 1
ATOM 2054 C C . ASN A 1 275 ? -1.987 -15.380 -3.486 1.00 97.62 275 ASN A C 1
ATOM 2056 O O . ASN A 1 275 ? -2.035 -14.567 -4.413 1.00 97.62 275 ASN A O 1
ATOM 2060 N N . PRO A 1 276 ? -3.110 -15.887 -2.937 1.00 96.94 276 PRO A N 1
ATOM 2061 C CA . PRO A 1 276 ? -4.451 -15.613 -3.462 1.00 96.94 276 PRO A CA 1
ATOM 2062 C C . PRO A 1 276 ? -4.809 -14.123 -3.511 1.00 96.94 276 PRO A C 1
ATOM 2064 O O . PRO A 1 276 ? -5.599 -13.724 -4.368 1.00 96.94 276 PRO A O 1
ATOM 2067 N N . LEU A 1 277 ? -4.198 -13.280 -2.672 1.00 97.12 277 LEU A N 1
ATOM 2068 C CA . LEU A 1 277 ? -4.434 -11.832 -2.638 1.00 97.12 277 LEU A CA 1
ATOM 2069 C C . LEU A 1 277 ? -3.542 -11.030 -3.597 1.00 97.12 277 LEU A C 1
ATOM 2071 O O . LEU A 1 277 ? -3.810 -9.854 -3.832 1.00 97.12 277 LEU A O 1
ATOM 2075 N N . ALA A 1 278 ? -2.507 -11.630 -4.189 1.00 97.44 278 ALA A N 1
ATOM 2076 C CA . ALA A 1 278 ? -1.585 -10.916 -5.071 1.00 97.44 278 ALA A CA 1
ATOM 2077 C C . ALA A 1 278 ? -2.167 -10.698 -6.475 1.00 97.44 278 ALA A C 1
ATOM 2079 O O . ALA A 1 278 ? -2.873 -11.555 -7.004 1.00 97.44 278 ALA A O 1
ATOM 2080 N N . ALA A 1 279 ? -1.810 -9.588 -7.123 1.00 94.62 279 ALA A N 1
ATOM 2081 C CA . ALA A 1 279 ? -2.260 -9.227 -8.472 1.00 94.62 279 ALA A CA 1
ATOM 2082 C C . ALA A 1 279 ? -2.057 -10.339 -9.521 1.00 94.62 279 ALA A C 1
ATOM 2084 O O . ALA A 1 279 ? -2.937 -10.601 -10.340 1.00 94.62 279 ALA A O 1
ATOM 2085 N N . PHE A 1 280 ? -0.920 -11.033 -9.442 1.00 94.69 280 PHE A N 1
ATOM 2086 C CA . PHE A 1 280 ? -0.518 -12.108 -10.354 1.00 94.69 280 PHE A CA 1
ATOM 2087 C C . PHE A 1 280 ? -0.743 -13.511 -9.767 1.00 94.69 280 PHE A C 1
ATOM 2089 O O . PHE A 1 280 ? -0.043 -14.459 -10.115 1.00 94.69 280 PHE A O 1
ATOM 2096 N N . TYR A 1 281 ? -1.712 -13.666 -8.860 1.00 96.81 281 TYR A N 1
ATOM 2097 C CA . TYR A 1 281 ? -2.089 -14.981 -8.335 1.00 96.81 281 TYR A CA 1
ATOM 2098 C C . TYR A 1 281 ? -2.400 -15.974 -9.461 1.00 96.81 281 TYR A C 1
ATOM 2100 O O . TYR A 1 281 ? -3.104 -15.625 -10.410 1.00 96.81 281 TYR A O 1
ATOM 2108 N N . ALA A 1 282 ? -1.895 -17.204 -9.331 1.00 95.94 282 ALA A N 1
ATOM 2109 C CA . ALA A 1 282 ? -2.014 -18.270 -10.324 1.00 95.94 282 ALA A CA 1
ATOM 2110 C C . ALA A 1 282 ? -1.501 -17.885 -11.732 1.00 95.94 282 ALA A C 1
ATOM 2112 O O . ALA A 1 282 ? -1.913 -18.479 -12.727 1.00 95.94 282 ALA A O 1
ATOM 2113 N N . ARG A 1 283 ? -0.598 -16.897 -11.822 1.00 93.31 283 ARG A N 1
ATOM 2114 C CA . ARG A 1 283 ? 0.047 -16.437 -13.063 1.00 93.31 283 ARG A CA 1
ATOM 2115 C C . ARG A 1 283 ? 1.571 -16.392 -12.886 1.00 93.31 283 ARG A C 1
ATOM 2117 O O . ARG A 1 283 ? 2.132 -15.313 -12.704 1.00 93.31 283 ARG A O 1
ATOM 2124 N N . PRO A 1 284 ? 2.249 -17.552 -12.850 1.00 93.12 284 PRO A N 1
ATOM 2125 C CA . PRO A 1 284 ? 3.705 -17.580 -12.798 1.00 93.12 284 PRO A CA 1
ATOM 2126 C C . PRO A 1 284 ? 4.297 -17.068 -14.116 1.00 93.12 284 PRO A C 1
ATOM 2128 O O . PRO A 1 284 ? 3.793 -17.395 -15.186 1.00 93.12 284 PRO A O 1
ATOM 2131 N N . GLU A 1 285 ? 5.396 -16.320 -14.030 1.00 94.12 285 GLU A N 1
ATOM 2132 C CA . GLU A 1 285 ? 6.100 -15.775 -15.194 1.00 94.12 285 GLU A CA 1
ATOM 2133 C C . GLU A 1 285 ? 7.502 -16.403 -15.294 1.00 94.12 285 GLU A C 1
ATOM 2135 O O . GLU A 1 285 ? 8.291 -16.277 -14.343 1.00 94.12 285 GLU A O 1
ATOM 2140 N N . PRO A 1 286 ? 7.845 -17.117 -16.384 1.00 95.25 286 PRO A N 1
ATOM 2141 C CA . PRO A 1 286 ? 9.174 -17.693 -16.546 1.00 95.25 286 PRO A CA 1
ATOM 2142 C C . PRO A 1 286 ? 10.229 -16.594 -16.708 1.00 95.25 286 PRO A C 1
ATOM 2144 O O . PRO A 1 286 ? 9.973 -15.547 -17.295 1.00 95.25 286 PRO A O 1
ATOM 2147 N N . LEU A 1 287 ? 11.457 -16.850 -16.244 1.00 96.25 287 LEU A N 1
ATOM 2148 C CA . LEU A 1 287 ? 12.548 -15.871 -16.327 1.00 96.25 287 LEU A CA 1
ATOM 2149 C C . LEU A 1 287 ? 12.797 -15.379 -17.767 1.00 96.25 287 LEU A C 1
ATOM 2151 O O . LEU A 1 287 ? 13.130 -14.216 -17.970 1.00 96.25 287 LEU A O 1
ATOM 2155 N N . SER A 1 288 ? 12.604 -16.245 -18.765 1.00 95.69 288 SER A N 1
ATOM 2156 C CA . SER A 1 288 ? 12.765 -15.903 -20.181 1.00 95.69 288 SER A CA 1
ATOM 2157 C C . SER A 1 288 ? 11.807 -14.811 -20.662 1.00 95.69 288 SER A C 1
ATOM 2159 O O . SER A 1 288 ? 12.169 -14.066 -21.566 1.00 95.69 288 SER A O 1
ATOM 2161 N N . ALA A 1 289 ? 10.618 -14.678 -20.066 1.00 95.06 289 ALA A N 1
ATOM 2162 C CA . ALA A 1 289 ? 9.631 -13.687 -20.494 1.00 95.06 289 ALA A CA 1
ATOM 2163 C C . ALA A 1 289 ? 10.095 -12.242 -20.255 1.00 95.06 289 ALA A C 1
ATOM 2165 O O . ALA A 1 289 ? 9.778 -11.356 -21.041 1.00 95.06 289 ALA A O 1
ATOM 2166 N N . TYR A 1 290 ? 10.930 -12.002 -19.239 1.00 95.12 290 TYR A N 1
ATOM 2167 C CA . TYR A 1 290 ? 11.502 -10.674 -18.981 1.00 95.12 290 TYR A CA 1
ATOM 2168 C C . TYR A 1 290 ? 12.523 -10.234 -20.039 1.00 95.12 290 TYR A C 1
ATOM 2170 O O . TYR A 1 290 ? 12.862 -9.053 -20.108 1.00 95.12 290 TYR A O 1
ATOM 2178 N N . PHE A 1 291 ? 12.993 -11.166 -20.869 1.00 94.88 291 PHE A N 1
ATOM 2179 C CA . PHE A 1 291 ? 13.881 -10.894 -21.996 1.00 94.88 291 PHE A CA 1
ATOM 2180 C C . PHE A 1 291 ? 13.146 -10.896 -23.342 1.00 94.88 291 PHE A C 1
ATOM 2182 O O . PHE A 1 291 ? 13.767 -10.596 -24.359 1.00 94.88 291 PHE A O 1
ATOM 2189 N N . ASP A 1 292 ? 11.845 -11.211 -23.374 1.00 94.44 292 ASP A N 1
ATOM 2190 C CA . ASP A 1 292 ? 11.048 -11.162 -24.599 1.00 94.44 292 ASP A CA 1
ATOM 2191 C C . ASP A 1 292 ? 10.623 -9.710 -24.890 1.00 94.44 292 ASP A C 1
ATOM 2193 O O . ASP A 1 292 ? 9.777 -9.164 -24.179 1.00 94.44 292 ASP A O 1
ATOM 2197 N N . PRO A 1 293 ? 11.146 -9.064 -25.949 1.00 90.12 293 PRO A N 1
ATOM 2198 C CA . PRO A 1 293 ? 10.825 -7.674 -26.263 1.00 90.12 293 PRO A CA 1
ATOM 2199 C C . PRO A 1 293 ? 9.384 -7.467 -26.747 1.00 90.12 293 PRO A C 1
ATOM 2201 O O . PRO A 1 293 ? 8.956 -6.322 -26.865 1.00 90.12 293 PRO A O 1
ATOM 2204 N N . ARG A 1 294 ? 8.637 -8.534 -27.062 1.00 90.50 294 ARG A N 1
ATOM 2205 C CA . ARG A 1 294 ? 7.216 -8.447 -27.435 1.00 90.50 294 ARG A CA 1
ATOM 2206 C C . ARG A 1 294 ? 6.297 -8.473 -26.218 1.00 90.50 294 ARG A C 1
ATOM 2208 O O . ARG A 1 294 ? 5.202 -7.922 -26.289 1.00 90.50 294 ARG A O 1
ATOM 2215 N N . ALA A 1 295 ? 6.733 -9.115 -25.136 1.00 86.06 295 ALA A N 1
ATOM 2216 C CA . ALA A 1 295 ? 5.970 -9.248 -23.899 1.00 86.06 295 ALA A CA 1
ATOM 2217 C C . ALA A 1 295 ? 6.390 -8.215 -22.840 1.00 86.06 295 ALA A C 1
ATOM 2219 O O . ALA A 1 295 ? 5.537 -7.681 -22.136 1.00 86.06 295 ALA A O 1
ATOM 2220 N N . ASN A 1 296 ? 7.688 -7.908 -22.757 1.00 91.38 296 ASN A N 1
ATOM 2221 C CA . ASN A 1 296 ? 8.278 -6.974 -21.802 1.00 91.38 296 ASN A CA 1
ATOM 2222 C C . ASN A 1 296 ? 8.735 -5.689 -22.515 1.00 91.38 296 ASN A C 1
ATOM 2224 O O . ASN A 1 296 ? 9.909 -5.516 -22.879 1.00 91.38 296 ASN A O 1
ATOM 2228 N N . LEU A 1 297 ? 7.755 -4.830 -22.800 1.00 92.62 297 LEU A N 1
ATOM 2229 C CA . LEU A 1 297 ? 7.937 -3.593 -23.559 1.00 92.62 297 LEU A CA 1
ATOM 2230 C C . LEU A 1 297 ? 8.760 -2.574 -22.761 1.00 92.62 297 LEU A C 1
ATOM 2232 O O . LEU A 1 297 ? 8.578 -2.463 -21.562 1.00 92.62 297 LEU A O 1
ATOM 2236 N N . PRO A 1 298 ? 9.636 -1.785 -23.397 1.00 91.75 298 PRO A N 1
ATOM 2237 C CA . PRO A 1 298 ? 10.377 -0.748 -22.689 1.00 91.75 298 PRO A CA 1
ATOM 2238 C C . PRO A 1 298 ? 9.441 0.326 -22.116 1.00 91.75 298 PRO A C 1
ATOM 2240 O O . PRO A 1 298 ? 8.546 0.811 -22.809 1.00 91.75 298 PRO A O 1
ATOM 2243 N N . VAL A 1 299 ? 9.710 0.743 -20.875 1.00 91.81 299 VAL A N 1
ATOM 2244 C CA . VAL A 1 299 ? 9.015 1.859 -20.209 1.00 91.81 299 VAL A CA 1
ATOM 2245 C C . VAL A 1 299 ? 9.939 3.070 -20.115 1.00 91.81 299 VAL A C 1
ATOM 2247 O O . VAL A 1 299 ? 9.609 4.146 -20.605 1.00 91.81 299 VAL A O 1
ATOM 2250 N N . ALA A 1 300 ? 11.113 2.896 -19.505 1.00 93.44 300 ALA A N 1
ATOM 2251 C CA . ALA A 1 300 ? 12.143 3.923 -19.394 1.00 93.44 300 ALA A CA 1
ATOM 2252 C C . ALA A 1 300 ? 13.494 3.243 -19.163 1.00 93.44 300 ALA A C 1
ATOM 2254 O O . ALA A 1 300 ? 13.733 2.726 -18.076 1.00 93.44 300 ALA A O 1
ATOM 2255 N N . THR A 1 301 ? 14.371 3.221 -20.169 1.00 92.88 301 THR A N 1
ATOM 2256 C CA . THR A 1 301 ? 15.646 2.482 -20.128 1.00 92.88 301 THR A CA 1
ATOM 2257 C C . THR A 1 301 ? 16.414 2.739 -18.826 1.00 92.88 301 THR A C 1
ATOM 2259 O O . THR A 1 301 ? 16.708 3.899 -18.526 1.00 92.88 301 THR A O 1
ATOM 2262 N N . PRO A 1 302 ? 16.779 1.697 -18.052 1.00 93.38 302 PRO A N 1
ATOM 2263 C CA . PRO A 1 302 ? 16.806 0.269 -18.404 1.00 93.38 302 PRO A CA 1
ATOM 2264 C C . PRO A 1 302 ? 15.527 -0.519 -18.056 1.00 93.38 302 PRO A C 1
ATOM 2266 O O . PRO A 1 302 ? 15.504 -1.738 -18.202 1.00 93.38 302 PRO A O 1
ATOM 2269 N N . LEU A 1 303 ? 14.482 0.147 -17.568 1.00 93.94 303 LEU A N 1
ATOM 2270 C CA . LEU A 1 303 ? 13.230 -0.467 -17.132 1.00 93.94 303 LEU A CA 1
ATOM 2271 C C . LEU A 1 303 ? 12.336 -0.839 -18.322 1.00 93.94 303 LEU A C 1
ATOM 2273 O O . LEU A 1 303 ? 12.165 -0.067 -19.274 1.00 93.94 303 LEU A O 1
ATOM 2277 N N . ARG A 1 304 ? 11.738 -2.020 -18.209 1.00 90.06 304 ARG A N 1
ATOM 2278 C CA . ARG A 1 304 ? 10.774 -2.634 -19.120 1.00 90.06 304 ARG A CA 1
ATOM 2279 C C . ARG A 1 304 ? 9.554 -3.028 -18.293 1.00 90.06 304 ARG A C 1
ATOM 2281 O O . ARG A 1 304 ? 9.788 -3.435 -17.130 1.00 90.06 304 ARG A O 1
#

Solvent-accessible surface area (backbone atoms only — not comparable to full-atom values): 19597 Å² total; per-residue (Å²): 141,82,91,85,86,91,82,88,82,91,87,85,87,84,90,83,90,86,86,89,79,88,83,89,80,91,82,85,85,85,88,78,88,75,89,76,88,77,80,79,93,74,87,82,80,80,80,77,92,72,92,74,98,68,86,82,84,72,83,86,77,88,79,85,87,82,87,83,88,85,87,84,91,81,84,84,78,88,72,84,70,80,76,71,78,70,68,73,74,70,72,79,68,64,45,88,71,79,84,76,54,77,36,80,61,66,48,67,85,77,44,72,92,42,94,44,68,59,51,48,48,49,53,19,50,54,48,18,44,76,69,28,90,72,88,73,55,62,30,36,27,26,9,51,67,64,43,50,77,44,68,71,43,74,68,59,37,62,54,45,33,52,74,70,70,44,70,93,44,54,55,43,70,35,72,54,70,97,45,10,51,59,50,16,50,52,54,44,49,50,35,33,25,73,61,81,26,91,34,64,46,72,46,62,59,87,62,65,58,72,51,56,71,69,58,45,52,56,58,62,27,67,81,46,57,70,72,53,40,72,75,68,50,40,62,63,43,53,52,14,53,52,50,51,51,50,31,60,76,70,69,47,50,72,66,59,46,50,51,54,54,32,52,55,49,29,52,51,33,50,56,25,22,76,32,86,43,34,67,42,38,81,46,68,54,61,62,67,50,64,71,32,71,87,78,34,50,80,74,28,78,86,41,86

Radius of gyration: 28.83 Å; Cα contacts (8 Å, |Δi|>4): 287; chains: 1; bounding box: 73×69×99 Å

pLDDT: mean 75.72, std 29.65, range [22.64, 98.62]

Nearest PDB structures (foldseek):
  6et9-assembly1_C  TM=9.160E-01  e=2.739E-09  Methanothermococcus thermolithotrophicus
  4yzo-assembly1_A  TM=8.354E-01  e=6.384E-05  Sulfurisphaera tokodaii str. 7
  6a9n-assembly1_B  TM=8.176E-01  e=2.314E-02  Cutibacterium acnes
  8vdb-assembly1_D  TM=7.905E-01  e=4.682E-02  Bacillus subtilis

Sequence (304 aa):
MSTASTLLGSIFGPFGESHHAIANSAISANRTRRSLFIFPPDGLRSPLFLGGSRFARLRLAARPLRGLAGCAKLAPAQCAIQAGKRRLSSASMAKEVYVAAVGLTKVDLTGRIFGSIFDLFSDAYARALEDSSVRSFDAVQVGVMDSEEFENRANIATVVVDRLGLTGIPAVRSETASSTGASALHEAYYKIASGEAESVLVLGGERMKTVNTEVATAILSKSVDPEERRFGFTMPALIALITQAWFRELGLDEEAGAQVLARLMHRAHALGAHNPLAAFYARPEPLSAYFDPRANLPVATPLR